Protein AF-A0AB74K142-F1 (afdb_monomer_lite)

Structure (mmCIF, N/CA/C/O backbone):
data_AF-A0AB74K142-F1
#
_entry.id   AF-A0AB74K142-F1
#
loop_
_atom_site.group_PDB
_atom_site.id
_atom_site.type_symbol
_atom_site.label_atom_id
_atom_site.label_alt_id
_atom_site.label_comp_id
_atom_site.label_asym_id
_atom_site.label_entity_id
_atom_site.label_seq_id
_atom_site.pdbx_PDB_ins_code
_atom_site.Cartn_x
_atom_site.Cartn_y
_atom_site.Cartn_z
_atom_site.occupancy
_atom_site.B_iso_or_equiv
_atom_site.auth_seq_id
_atom_site.auth_comp_id
_atom_site.auth_asym_id
_atom_site.auth_atom_id
_atom_site.pdbx_PDB_model_num
ATOM 1 N N . MET A 1 1 ? 6.254 30.567 13.516 1.00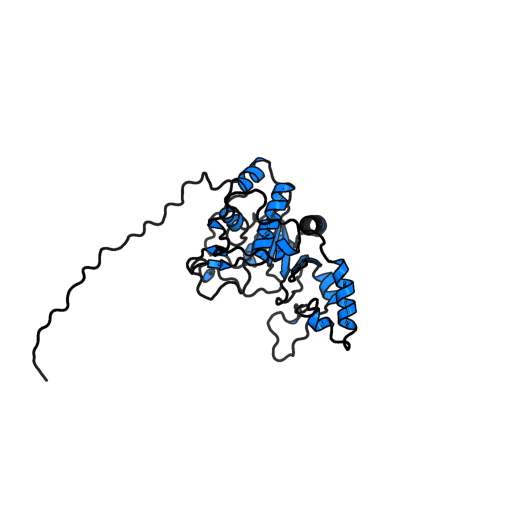 42.41 1 MET A N 1
ATOM 2 C CA . MET A 1 1 ? 5.408 29.530 14.150 1.00 42.41 1 MET A CA 1
ATOM 3 C C . MET A 1 1 ? 6.115 28.190 14.024 1.00 42.41 1 MET A C 1
ATOM 5 O O . MET A 1 1 ? 6.518 27.833 12.927 1.00 42.41 1 MET A O 1
ATOM 9 N N . CYS A 1 2 ? 6.356 27.485 15.128 1.00 41.25 2 CYS A N 1
ATOM 10 C CA . CYS A 1 2 ? 7.027 26.186 15.085 1.00 41.25 2 CYS A CA 1
ATOM 11 C C . CYS A 1 2 ? 6.005 25.142 14.604 1.00 41.25 2 CYS A C 1
ATOM 13 O O . CYS A 1 2 ? 5.143 24.739 15.385 1.00 41.25 2 CYS A O 1
ATOM 15 N N . ASN A 1 3 ? 6.041 24.773 13.317 1.00 52.72 3 ASN A N 1
ATOM 16 C CA . ASN A 1 3 ? 5.146 23.769 12.735 1.00 52.72 3 ASN A CA 1
ATOM 17 C C . ASN A 1 3 ? 5.350 22.433 13.459 1.00 52.72 3 ASN A C 1
ATOM 19 O O . ASN A 1 3 ? 6.282 21.677 13.173 1.00 52.72 3 ASN A O 1
ATOM 23 N N . LYS A 1 4 ? 4.493 22.151 14.445 1.00 74.31 4 LYS A N 1
ATOM 24 C CA . LYS A 1 4 ? 4.492 20.873 15.153 1.00 74.31 4 LYS A CA 1
ATOM 25 C C . LYS A 1 4 ? 4.203 19.783 14.123 1.00 74.31 4 LYS A C 1
ATOM 27 O O . LYS A 1 4 ? 3.126 19.749 13.540 1.00 74.31 4 LYS A O 1
ATOM 32 N N . LYS A 1 5 ? 5.178 18.898 13.900 1.00 84.69 5 LYS A N 1
ATOM 33 C CA . LYS A 1 5 ? 5.009 17.738 13.015 1.00 84.69 5 LYS A CA 1
ATOM 34 C C . LYS A 1 5 ? 3.802 16.911 13.488 1.00 84.69 5 LYS A C 1
ATOM 36 O O . LYS A 1 5 ? 3.746 16.623 14.691 1.00 84.69 5 LYS A O 1
ATOM 41 N N . PRO A 1 6 ? 2.877 16.523 12.591 1.00 89.62 6 PRO A N 1
ATOM 42 C CA . PRO A 1 6 ? 1.660 15.814 12.969 1.00 89.62 6 PRO A CA 1
ATOM 43 C C . PRO A 1 6 ? 2.000 14.450 13.579 1.00 89.62 6 PRO A C 1
ATOM 45 O O . PRO A 1 6 ? 2.841 13.707 13.061 1.00 89.62 6 PRO A O 1
ATOM 48 N N . VAL A 1 7 ? 1.356 14.141 14.706 1.00 90.62 7 VAL A N 1
ATOM 49 C CA . VAL A 1 7 ? 1.523 12.883 15.439 1.00 90.62 7 VAL A CA 1
ATOM 50 C C . VAL A 1 7 ? 0.205 12.125 15.410 1.00 90.62 7 VAL A C 1
ATOM 52 O O . VAL A 1 7 ? -0.811 12.678 15.810 1.00 90.62 7 VAL A O 1
ATOM 55 N N . LEU A 1 8 ? 0.236 10.857 15.005 1.00 90.00 8 LEU A N 1
ATOM 56 C CA . LEU A 1 8 ? -0.919 9.989 14.773 1.00 90.00 8 LEU A CA 1
ATOM 57 C C . LEU A 1 8 ? -1.923 9.975 15.938 1.00 90.00 8 LEU A C 1
ATOM 59 O O . LEU A 1 8 ? -3.126 10.069 15.719 1.00 90.00 8 LEU A O 1
ATOM 63 N N . ARG A 1 9 ? -1.434 9.915 17.184 1.00 87.44 9 ARG A N 1
ATOM 64 C CA . ARG A 1 9 ? -2.276 9.932 18.399 1.00 87.44 9 ARG A CA 1
ATOM 65 C C . ARG A 1 9 ? -2.958 11.271 18.692 1.00 87.44 9 ARG A C 1
ATOM 67 O O . ARG A 1 9 ? -3.817 11.327 19.558 1.00 87.44 9 ARG A O 1
ATOM 74 N N . GLN A 1 10 ? -2.494 12.344 18.061 1.00 90.25 10 GLN A N 1
ATOM 75 C CA . GLN A 1 10 ? -2.945 13.721 18.285 1.00 90.25 10 GLN A CA 1
ATOM 76 C C . GLN A 1 10 ? -3.787 14.239 17.118 1.00 90.25 10 GLN A C 1
ATOM 78 O O . GLN A 1 10 ? -4.162 15.406 17.113 1.00 90.25 10 GLN A O 1
ATOM 83 N N . LEU A 1 11 ? -4.034 13.399 16.112 1.00 91.81 11 LEU A N 1
ATOM 84 C CA . LEU A 1 11 ? -4.878 13.755 14.987 1.00 91.81 11 LEU A CA 1
ATOM 85 C C . LEU A 1 11 ? -6.340 13.741 15.420 1.00 91.81 11 LEU A C 1
ATOM 87 O O . LEU A 1 11 ? -6.794 12.789 16.056 1.00 91.81 11 LEU A O 1
ATOM 91 N N . GLU A 1 12 ? -7.068 14.786 15.043 1.00 90.44 12 GLU A N 1
ATOM 92 C CA . GLU A 1 12 ? -8.516 14.837 15.207 1.00 90.44 12 GLU A CA 1
ATOM 93 C C . GLU A 1 12 ? -9.190 13.755 14.366 1.00 90.44 12 GLU A C 1
ATOM 95 O O . GLU A 1 12 ? -8.692 13.370 13.309 1.00 90.44 12 GLU A O 1
ATOM 100 N N . HIS A 1 13 ? -10.337 13.266 14.834 1.00 90.06 13 HIS A N 1
ATOM 101 C CA . HIS A 1 13 ? -11.099 12.268 14.101 1.00 90.06 13 HIS A CA 1
ATOM 102 C C . HIS A 1 13 ? -11.599 12.861 12.788 1.00 90.06 13 HIS A C 1
ATOM 104 O O . HIS A 1 13 ? -12.251 13.901 12.764 1.00 90.06 13 HIS A O 1
ATOM 110 N N . SER A 1 14 ? -11.341 12.165 11.688 1.00 92.75 14 SER A N 1
ATOM 111 C CA . SER A 1 14 ? -11.870 12.553 10.386 1.00 92.75 14 SER A CA 1
ATOM 112 C C . SER A 1 14 ? -12.114 11.331 9.505 1.00 92.75 14 SER A C 1
ATOM 114 O O . SER A 1 14 ? -11.594 10.239 9.756 1.00 92.75 14 SER A O 1
ATOM 116 N N . ARG A 1 15 ? -12.943 11.496 8.470 1.00 93.31 15 ARG A N 1
ATOM 117 C CA . ARG A 1 15 ? -13.200 10.439 7.474 1.00 93.31 15 ARG A CA 1
ATOM 118 C C . ARG A 1 15 ? -12.111 10.350 6.406 1.00 93.31 15 ARG A C 1
ATOM 120 O O . ARG A 1 15 ? -11.961 9.306 5.785 1.00 93.31 15 ARG A O 1
ATOM 127 N N . ARG A 1 16 ? -11.384 11.448 6.207 1.00 93.81 16 ARG A N 1
ATOM 128 C CA . ARG A 1 16 ? -10.393 11.629 5.151 1.00 93.81 16 ARG A CA 1
ATOM 129 C C . ARG A 1 16 ? -9.236 12.463 5.696 1.00 93.81 16 ARG A C 1
ATOM 131 O O . ARG A 1 16 ? -9.286 13.689 5.653 1.00 93.81 16 ARG A O 1
ATOM 138 N N . TYR A 1 17 ? -8.221 11.794 6.231 1.00 95.44 17 TYR A N 1
ATOM 139 C CA . TYR A 1 17 ? -6.979 12.433 6.670 1.00 95.44 17 TYR A CA 1
ATOM 140 C C . TYR A 1 17 ? -5.783 11.990 5.834 1.00 95.44 17 TYR A C 1
ATOM 142 O O . TYR A 1 17 ? -4.910 12.795 5.502 1.00 95.44 17 TYR A O 1
ATOM 150 N N . PHE A 1 18 ? -5.710 10.696 5.543 1.00 96.12 18 PHE A N 1
ATOM 151 C CA . PHE A 1 18 ? -4.585 10.090 4.850 1.00 96.12 18 PHE A CA 1
ATOM 152 C C . PHE A 1 18 ? -4.775 10.126 3.344 1.00 96.12 18 PHE A C 1
ATOM 154 O O . PHE A 1 18 ? -3.786 10.320 2.649 1.00 96.12 18 PHE A O 1
ATOM 161 N N . TRP A 1 19 ? -6.011 9.995 2.856 1.00 94.19 19 TRP A N 1
ATOM 162 C CA . TRP A 1 19 ? -6.335 10.110 1.434 1.00 94.19 19 TRP A CA 1
ATOM 163 C C . TRP A 1 19 ? -6.354 11.577 0.972 1.00 94.19 19 TRP A C 1
ATOM 165 O O . TRP A 1 19 ? -7.260 12.349 1.308 1.00 94.19 19 TRP A O 1
ATOM 175 N N . ARG A 1 20 ? -5.353 11.955 0.170 1.00 94.44 20 ARG A N 1
ATOM 176 C CA . ARG A 1 20 ? -5.181 13.300 -0.407 1.00 94.44 20 ARG A CA 1
ATOM 177 C C . ARG A 1 20 ? -5.750 13.411 -1.817 1.00 94.44 20 ARG A C 1
ATOM 179 O O . ARG A 1 20 ? -6.094 12.407 -2.430 1.00 94.44 20 ARG A O 1
ATOM 186 N N . GLN A 1 21 ? -5.935 14.643 -2.293 1.00 90.06 21 GLN A N 1
ATOM 187 C CA . GLN A 1 21 ? -6.549 14.886 -3.601 1.00 90.06 21 GLN A CA 1
ATOM 188 C C . GLN A 1 21 ? -5.545 14.698 -4.741 1.00 90.06 21 GLN A C 1
ATOM 190 O O . GLN A 1 21 ? -5.908 14.175 -5.791 1.00 90.06 21 GLN A O 1
ATOM 195 N N . SER A 1 22 ? -4.288 15.094 -4.533 1.00 92.12 22 SER A N 1
ATOM 196 C CA . SER A 1 22 ? -3.213 14.900 -5.507 1.00 92.12 22 SER A CA 1
ATOM 197 C C . SER A 1 22 ? -2.217 13.832 -5.049 1.00 92.12 22 SER A C 1
ATOM 199 O O . SER A 1 22 ? -2.054 13.567 -3.854 1.00 92.12 22 SER A O 1
ATOM 201 N N . ILE A 1 23 ? -1.529 13.215 -6.014 1.00 92.69 23 ILE A N 1
ATOM 202 C CA . ILE A 1 23 ? -0.460 12.247 -5.730 1.00 92.69 23 ILE A CA 1
ATOM 203 C C . ILE A 1 23 ? 0.725 12.914 -5.024 1.00 92.69 23 ILE A C 1
ATOM 205 O O . ILE A 1 23 ? 1.276 12.341 -4.087 1.00 92.69 23 ILE A O 1
ATOM 209 N N . ASP A 1 24 ? 1.064 14.142 -5.411 1.00 91.38 24 ASP A N 1
ATOM 210 C CA . ASP A 1 24 ? 2.133 14.919 -4.780 1.00 91.38 24 ASP A CA 1
ATOM 211 C C . ASP A 1 24 ? 1.851 15.182 -3.290 1.00 91.38 24 ASP A C 1
ATOM 213 O O . ASP A 1 24 ? 2.698 14.922 -2.432 1.00 91.38 24 ASP A O 1
ATOM 217 N N . GLU A 1 25 ? 0.621 15.583 -2.945 1.00 92.81 25 GLU A N 1
ATOM 218 C CA . GLU A 1 25 ? 0.199 15.730 -1.547 1.00 92.81 25 GLU A CA 1
ATOM 219 C C . GLU A 1 25 ? 0.239 14.397 -0.795 1.00 92.81 25 GLU A C 1
ATOM 221 O O . GLU A 1 25 ? 0.627 14.350 0.377 1.00 92.81 25 GLU A O 1
ATOM 226 N N . GLN A 1 26 ? -0.176 13.312 -1.456 1.00 94.44 26 GLN A N 1
ATOM 227 C CA . GLN A 1 26 ? -0.186 11.976 -0.871 1.00 94.44 26 GLN A CA 1
ATOM 228 C C . GLN A 1 26 ? 1.229 11.510 -0.505 1.00 94.44 26 GLN A C 1
ATOM 230 O O . GLN A 1 26 ? 1.438 11.002 0.598 1.00 94.44 26 GLN A O 1
ATOM 235 N N . LEU A 1 27 ? 2.190 11.689 -1.414 1.00 90.75 27 LEU A N 1
ATOM 236 C CA . LEU A 1 27 ? 3.592 11.297 -1.240 1.00 90.75 27 LEU A CA 1
ATOM 237 C C . LEU A 1 27 ? 4.345 12.230 -0.285 1.00 90.75 27 LEU A C 1
ATOM 239 O O . LEU A 1 27 ? 5.234 11.791 0.447 1.00 90.75 27 LEU A O 1
ATOM 243 N N . SER A 1 28 ? 3.945 13.500 -0.225 1.00 91.81 28 SER A N 1
ATOM 244 C CA . SER A 1 28 ? 4.512 14.497 0.687 1.00 91.81 28 SER A CA 1
ATOM 245 C C . SER A 1 28 ? 4.064 14.336 2.144 1.00 91.81 28 SER A C 1
ATOM 247 O O . SER A 1 28 ? 4.619 14.983 3.043 1.00 91.81 28 SER A O 1
ATOM 249 N N . LEU A 1 29 ? 3.071 13.482 2.415 1.00 93.25 29 LEU A N 1
ATOM 250 C CA . LEU A 1 29 ? 2.501 13.315 3.745 1.00 93.25 29 LEU A CA 1
ATOM 251 C C . LEU A 1 29 ? 3.525 12.700 4.718 1.00 93.25 29 LEU A C 1
ATOM 253 O O . LEU A 1 29 ? 4.045 11.607 4.512 1.00 93.25 29 LEU A O 1
ATOM 257 N N . LYS A 1 30 ? 3.801 13.397 5.827 1.00 93.69 30 LYS A N 1
ATOM 258 C CA . LYS A 1 30 ? 4.780 12.974 6.848 1.00 93.69 30 LYS A CA 1
ATOM 259 C C . LYS A 1 30 ? 4.139 12.903 8.228 1.00 93.69 30 LYS A C 1
ATOM 261 O O . LYS A 1 30 ? 4.099 13.900 8.949 1.00 93.69 30 LYS A O 1
ATOM 266 N N . ILE A 1 31 ? 3.680 11.716 8.621 1.00 92.75 31 ILE A N 1
ATOM 267 C CA . ILE A 1 31 ? 3.024 11.473 9.916 1.00 92.75 31 ILE A CA 1
ATOM 268 C C . ILE A 1 31 ? 3.967 10.736 10.857 1.00 92.75 31 ILE A C 1
ATOM 270 O O . ILE A 1 31 ? 4.659 9.810 10.449 1.00 92.75 31 ILE A O 1
ATOM 274 N N . HIS A 1 32 ? 3.999 11.140 12.125 1.00 91.06 32 HIS A N 1
ATOM 275 C CA . HIS A 1 32 ? 4.812 10.476 13.140 1.00 91.06 32 HIS A CA 1
ATOM 276 C C . HIS A 1 32 ? 3.930 9.659 14.084 1.00 91.06 32 HIS A C 1
ATOM 278 O O . HIS A 1 32 ? 2.854 10.110 14.457 1.00 91.06 32 HIS A O 1
ATOM 284 N N . GLU A 1 33 ? 4.400 8.509 14.549 1.00 87.44 33 GLU A N 1
ATOM 285 C CA . GLU A 1 33 ? 3.817 7.803 15.691 1.00 87.44 33 GLU A CA 1
ATOM 286 C C . GLU A 1 33 ? 4.752 7.891 16.897 1.00 87.44 33 GLU A C 1
ATOM 288 O O . GLU A 1 33 ? 5.977 7.936 1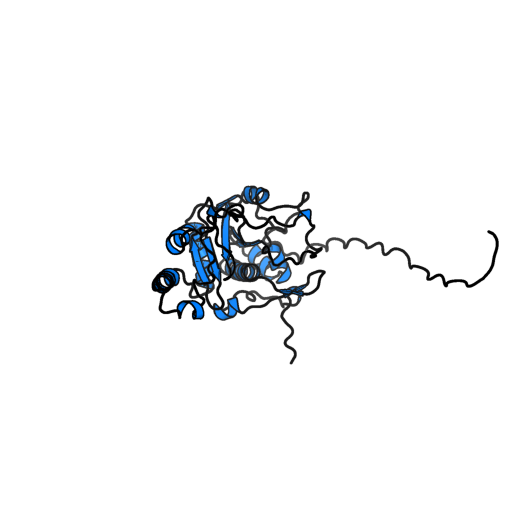6.758 1.00 87.44 33 GLU A O 1
ATOM 293 N N . ARG A 1 34 ? 4.173 7.952 18.099 1.00 80.44 34 ARG A N 1
ATOM 294 C CA . ARG A 1 34 ? 4.951 7.866 19.337 1.00 80.44 34 ARG A CA 1
ATOM 295 C C . ARG A 1 34 ? 5.205 6.396 19.691 1.00 80.44 34 ARG A C 1
ATOM 297 O O . ARG A 1 34 ? 4.265 5.655 19.977 1.00 80.44 34 ARG A O 1
ATOM 304 N N . ASP A 1 35 ? 6.478 6.031 19.708 1.00 69.81 35 ASP A N 1
ATOM 305 C CA . ASP A 1 35 ? 7.051 4.782 20.210 1.00 69.81 35 ASP A CA 1
ATOM 306 C C . ASP A 1 35 ? 7.664 5.031 21.615 1.00 69.81 35 ASP A C 1
ATOM 308 O O . ASP A 1 35 ? 7.852 6.176 22.036 1.00 69.81 35 ASP A O 1
ATOM 312 N N . VAL A 1 36 ? 7.988 3.965 22.345 1.00 59.78 36 VAL A N 1
ATOM 313 C CA . VAL A 1 36 ? 8.759 3.934 23.599 1.00 59.78 36 VAL A CA 1
ATOM 314 C C . VAL A 1 36 ? 10.072 4.713 23.462 1.00 59.78 36 VAL A C 1
ATOM 316 O O . VAL A 1 36 ? 10.486 5.396 24.393 1.00 59.78 36 VAL A O 1
ATOM 319 N N . ASN A 1 37 ? 10.677 4.691 22.271 1.00 63.22 37 ASN A N 1
ATOM 320 C CA . ASN A 1 37 ? 11.926 5.397 21.967 1.00 63.22 37 ASN A CA 1
ATOM 321 C C . ASN A 1 37 ? 11.740 6.843 21.469 1.00 63.22 37 ASN A C 1
ATOM 323 O O . ASN A 1 37 ? 12.713 7.485 21.076 1.00 63.22 37 ASN A O 1
ATOM 327 N N . GLY A 1 38 ? 10.512 7.370 21.440 1.00 75.00 38 GLY A N 1
ATOM 328 C CA . GLY A 1 38 ? 10.229 8.738 20.997 1.00 75.00 38 GLY A CA 1
ATOM 329 C C . GLY A 1 38 ? 9.287 8.804 19.797 1.00 75.00 38 GLY A C 1
ATOM 330 O O . GLY A 1 38 ? 8.250 8.155 19.779 1.00 75.00 38 GLY A O 1
ATOM 331 N N . LYS A 1 39 ? 9.578 9.659 18.810 1.00 83.00 39 LYS A N 1
ATOM 332 C CA . LYS A 1 39 ? 8.732 9.827 17.614 1.00 83.00 39 LYS A CA 1
ATOM 333 C C . LYS A 1 39 ? 9.358 9.100 16.425 1.00 83.00 39 LYS A C 1
ATOM 335 O O . LYS A 1 39 ? 10.471 9.438 16.035 1.00 83.00 39 LYS A O 1
ATOM 340 N N . ARG A 1 40 ? 8.626 8.167 15.818 1.00 85.94 40 ARG A N 1
ATOM 341 C CA . ARG A 1 40 ? 9.000 7.477 14.576 1.00 85.94 40 ARG A CA 1
ATOM 342 C C . ARG A 1 40 ? 8.196 8.047 13.414 1.00 85.94 40 ARG A C 1
ATOM 344 O O . ARG A 1 40 ? 6.992 8.226 13.546 1.00 85.94 40 ARG A O 1
ATOM 351 N N . LEU A 1 41 ? 8.841 8.316 12.283 1.00 88.12 41 LEU A N 1
ATOM 352 C CA . LEU A 1 41 ? 8.142 8.643 11.039 1.00 88.12 41 LEU A CA 1
ATOM 353 C C . LEU A 1 41 ? 7.481 7.371 10.485 1.00 88.12 41 LEU A C 1
ATOM 355 O O . LEU A 1 41 ? 8.152 6.345 10.353 1.00 88.12 41 LEU A O 1
ATOM 359 N N . LEU A 1 42 ? 6.185 7.434 10.180 1.00 88.94 42 LEU A N 1
ATOM 360 C CA . LEU A 1 42 ? 5.507 6.359 9.464 1.00 88.94 42 LEU A CA 1
ATOM 361 C C . LEU A 1 42 ? 6.088 6.242 8.055 1.00 88.94 42 LEU A C 1
ATOM 363 O O . LEU A 1 42 ? 6.390 7.238 7.400 1.00 88.94 42 LEU A O 1
ATOM 367 N N . SER A 1 43 ? 6.261 5.011 7.609 1.00 87.69 43 SER A N 1
ATOM 368 C CA . SER A 1 43 ? 6.763 4.695 6.279 1.00 87.69 43 SER A CA 1
ATOM 369 C C . SER A 1 43 ? 5.703 4.905 5.194 1.00 87.69 43 SER A C 1
ATOM 371 O O . SER A 1 43 ? 4.508 5.016 5.473 1.00 87.69 43 SER A O 1
ATOM 373 N N . GLY A 1 44 ? 6.151 4.949 3.936 1.00 89.88 44 GLY A N 1
ATOM 374 C CA . GLY A 1 44 ? 5.271 5.164 2.787 1.00 89.88 44 GLY A CA 1
ATOM 375 C C . GLY A 1 44 ? 4.169 4.110 2.662 1.00 89.88 44 GLY A C 1
ATOM 376 O O . GLY A 1 44 ? 3.023 4.479 2.427 1.00 89.88 44 GLY A O 1
ATOM 377 N N . ASN A 1 45 ? 4.466 2.825 2.899 1.00 90.81 45 ASN A N 1
ATOM 378 C CA . ASN A 1 45 ? 3.447 1.772 2.842 1.00 90.81 45 ASN A CA 1
ATOM 379 C C . ASN A 1 45 ? 2.436 1.877 3.992 1.00 90.81 45 ASN A C 1
ATOM 381 O O . ASN A 1 45 ? 1.249 1.667 3.768 1.00 90.81 45 ASN A O 1
ATOM 385 N N . GLU A 1 46 ? 2.871 2.253 5.200 1.00 92.75 46 GLU A N 1
ATOM 386 C CA . GLU A 1 46 ? 1.963 2.496 6.332 1.00 92.75 46 GLU A CA 1
ATOM 387 C C . GLU A 1 46 ? 0.978 3.631 6.020 1.00 92.75 46 GLU A C 1
ATOM 389 O O . GLU A 1 46 ? -0.227 3.491 6.230 1.00 92.75 46 GLU A O 1
ATOM 394 N N . ILE A 1 47 ? 1.478 4.745 5.478 1.00 95.00 47 ILE A N 1
ATOM 395 C CA . ILE A 1 47 ? 0.647 5.885 5.072 1.00 95.00 47 ILE A CA 1
ATOM 396 C C . ILE A 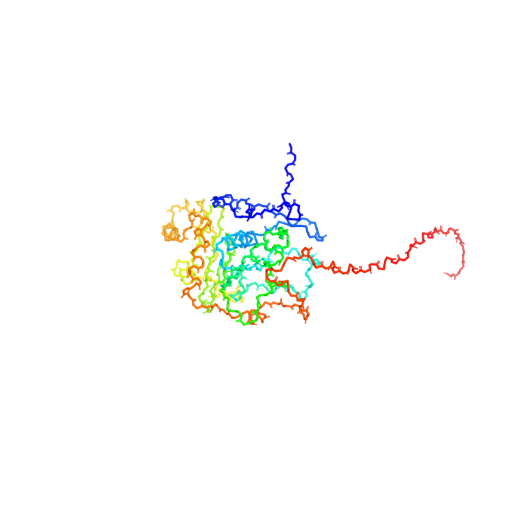1 47 ? -0.283 5.502 3.915 1.00 95.00 47 ILE A C 1
ATOM 398 O O . ILE A 1 47 ? -1.465 5.851 3.944 1.00 95.00 47 ILE A O 1
ATOM 402 N N . LEU A 1 48 ? 0.227 4.759 2.929 1.00 95.88 48 LEU A N 1
ATOM 403 C CA . LEU A 1 48 ? -0.551 4.289 1.788 1.00 95.88 48 LEU A CA 1
ATOM 404 C C . LEU A 1 48 ? -1.721 3.408 2.237 1.00 95.88 48 LEU A C 1
ATOM 406 O O . LEU A 1 48 ? -2.845 3.658 1.819 1.00 95.88 48 LEU A O 1
ATOM 410 N N . VAL A 1 49 ? -1.497 2.426 3.116 1.00 96.94 49 VAL A N 1
ATOM 411 C CA . VAL A 1 49 ? -2.574 1.558 3.628 1.00 96.94 49 VAL A CA 1
ATOM 412 C C . VAL A 1 49 ? -3.644 2.351 4.356 1.00 96.94 49 VAL A C 1
ATOM 414 O O . VAL A 1 49 ? -4.831 2.110 4.155 1.00 96.94 49 VAL A O 1
ATOM 417 N N . MET A 1 50 ? -3.241 3.317 5.180 1.00 97.31 50 MET A N 1
ATOM 418 C CA . MET A 1 50 ? -4.192 4.177 5.879 1.00 97.31 50 MET A CA 1
ATOM 419 C C . MET A 1 50 ? -5.082 4.947 4.900 1.00 97.31 50 MET A C 1
ATOM 421 O O . MET A 1 50 ? -6.298 4.989 5.079 1.00 97.31 50 MET A O 1
ATOM 425 N N . ALA A 1 51 ? -4.491 5.508 3.845 1.00 97.56 51 ALA A N 1
ATOM 426 C CA . ALA A 1 51 ? -5.222 6.213 2.799 1.00 97.56 51 ALA A CA 1
ATOM 427 C C . ALA A 1 51 ? -6.124 5.267 1.982 1.00 97.56 51 ALA A C 1
ATOM 429 O O . ALA A 1 51 ? -7.290 5.580 1.741 1.00 97.56 51 ALA A O 1
ATOM 430 N N . LEU A 1 52 ? -5.621 4.083 1.615 1.00 97.94 52 LEU A N 1
ATOM 431 C CA . LEU A 1 52 ? -6.385 3.065 0.892 1.00 97.94 52 LEU A CA 1
ATOM 432 C C . LEU A 1 52 ? -7.577 2.563 1.708 1.00 97.94 52 LEU A C 1
ATOM 434 O O . LEU A 1 52 ? -8.640 2.365 1.138 1.00 97.94 52 LEU A O 1
ATOM 438 N N . ASN A 1 53 ? -7.451 2.409 3.027 1.00 98.00 53 ASN A N 1
ATOM 439 C CA . ASN A 1 53 ? -8.567 1.987 3.878 1.00 98.00 53 ASN A CA 1
ATOM 440 C C . ASN A 1 53 ? -9.594 3.093 4.135 1.00 98.00 53 ASN A C 1
ATOM 442 O O . ASN A 1 53 ? -10.777 2.790 4.266 1.00 98.00 53 ASN A O 1
ATOM 446 N N . GLU A 1 54 ? -9.192 4.368 4.166 1.00 97.50 54 GLU A N 1
ATOM 447 C CA . GLU A 1 54 ? -10.158 5.477 4.152 1.00 97.50 54 GLU A CA 1
ATOM 448 C C . GLU A 1 54 ? -10.997 5.469 2.868 1.00 97.50 54 GLU A C 1
ATOM 450 O O . GLU A 1 54 ? -12.219 5.625 2.939 1.00 97.50 54 GLU A O 1
ATOM 455 N N . MET A 1 55 ? -10.355 5.216 1.720 1.00 97.12 55 MET A N 1
ATOM 456 C CA . MET A 1 55 ? -11.029 5.030 0.433 1.00 97.12 55 MET A CA 1
ATOM 457 C C . MET A 1 55 ? -11.903 3.772 0.420 1.00 97.12 55 MET A C 1
ATOM 459 O O . MET A 1 55 ? -13.048 3.827 -0.013 1.00 97.12 55 MET A O 1
ATOM 463 N N . ALA A 1 56 ? -11.388 2.648 0.914 1.00 97.50 56 ALA A N 1
ATOM 464 C CA . ALA A 1 56 ? -12.085 1.370 0.931 1.00 97.50 56 ALA A CA 1
ATOM 465 C C . ALA A 1 56 ? -13.373 1.444 1.756 1.00 97.50 56 ALA A C 1
ATOM 467 O O . ALA A 1 56 ? -14.436 1.044 1.285 1.00 97.50 56 ALA A O 1
ATOM 468 N N . ALA A 1 57 ? -13.296 2.050 2.945 1.00 97.00 57 ALA A N 1
ATOM 469 C CA . ALA A 1 57 ? -14.460 2.317 3.780 1.00 97.00 57 ALA A CA 1
ATOM 470 C C . ALA A 1 57 ? -15.453 3.264 3.088 1.00 97.00 57 ALA A C 1
ATOM 472 O O . ALA A 1 57 ? -16.658 3.063 3.204 1.00 97.00 57 ALA A O 1
ATOM 473 N N . HIS A 1 58 ? -14.966 4.256 2.332 1.00 96.50 58 HIS A N 1
ATOM 474 C CA . HIS A 1 58 ? -15.817 5.189 1.591 1.00 96.50 58 HIS A CA 1
ATOM 475 C C . HIS A 1 58 ? -16.527 4.520 0.404 1.00 96.50 58 HIS A C 1
ATOM 477 O O . HIS A 1 58 ? -17.690 4.811 0.138 1.00 96.50 58 HIS A O 1
ATOM 483 N N . ARG A 1 59 ? -15.835 3.616 -0.299 1.00 96.31 59 ARG A N 1
ATOM 484 C CA . ARG A 1 59 ? -16.350 2.856 -1.450 1.00 96.31 59 ARG A CA 1
ATOM 485 C C . ARG A 1 59 ? -17.116 1.595 -1.050 1.00 96.31 59 ARG A C 1
ATOM 487 O O . ARG A 1 59 ? -17.744 0.975 -1.899 1.00 96.31 59 ARG A O 1
ATOM 494 N N . GLY A 1 60 ? -17.052 1.207 0.220 1.00 96.12 60 GLY A N 1
ATOM 495 C CA . GLY A 1 60 ? -17.725 0.033 0.758 1.00 96.12 60 GLY A CA 1
ATOM 496 C C . GLY A 1 60 ? -17.073 -1.308 0.408 1.00 96.12 60 GLY A C 1
ATOM 497 O O . GLY A 1 60 ? -17.667 -2.349 0.687 1.00 96.12 60 GLY A O 1
ATOM 498 N N . ARG A 1 61 ? -15.856 -1.322 -0.158 1.00 96.19 61 ARG A N 1
ATOM 499 C CA . ARG A 1 61 ? -15.168 -2.557 -0.574 1.00 96.19 61 ARG A CA 1
ATOM 500 C C . ARG A 1 61 ? -13.655 -2.509 -0.370 1.00 96.19 61 ARG A C 1
ATOM 502 O O . ARG A 1 61 ? -13.031 -1.472 -0.570 1.00 96.19 61 ARG A O 1
ATOM 509 N N . GLY A 1 62 ? -13.075 -3.664 -0.058 1.00 96.06 62 GLY A N 1
ATOM 510 C CA . GLY A 1 62 ? -11.648 -3.883 0.128 1.00 96.06 62 GLY A CA 1
ATOM 511 C C . GLY A 1 62 ? -11.183 -3.625 1.556 1.00 96.06 62 GLY A C 1
ATOM 512 O O . GLY A 1 62 ? -11.758 -2.817 2.279 1.00 96.06 62 GLY A O 1
ATOM 513 N N . PHE A 1 63 ? -10.118 -4.293 1.974 1.00 97.00 63 PHE A N 1
ATOM 514 C CA . PHE A 1 63 ? -9.381 -3.930 3.178 1.00 97.00 63 PHE A CA 1
ATOM 515 C C . PHE A 1 63 ? -7.900 -4.201 2.958 1.00 97.00 63 PHE A C 1
ATOM 517 O O . PHE A 1 63 ? -7.518 -5.240 2.418 1.00 97.00 63 PHE A O 1
ATOM 524 N N . PHE A 1 64 ? -7.073 -3.256 3.380 1.00 96.94 64 PHE A N 1
ATOM 525 C CA . PHE A 1 64 ? -5.636 -3.297 3.196 1.00 96.94 64 PHE A CA 1
ATOM 526 C C . PHE A 1 64 ? -4.925 -3.476 4.528 1.00 96.94 64 PHE A C 1
ATOM 528 O O . PHE A 1 64 ? -5.248 -2.819 5.518 1.00 96.94 64 PHE A O 1
ATOM 535 N N . PHE A 1 65 ? -3.908 -4.320 4.542 1.00 94.31 65 PHE A N 1
ATOM 536 C CA . PHE A 1 65 ? -3.023 -4.465 5.688 1.00 94.31 65 PHE A CA 1
ATOM 537 C C . PHE A 1 65 ? -1.608 -4.085 5.283 1.00 94.31 65 PHE A C 1
ATOM 539 O O . PHE A 1 65 ? -1.202 -4.352 4.155 1.00 94.31 65 PHE A O 1
ATOM 546 N N . TYR A 1 66 ? -0.844 -3.479 6.186 1.00 91.88 66 TYR A N 1
ATOM 547 C CA . TYR A 1 66 ? 0.583 -3.256 5.981 1.00 91.88 66 TYR A CA 1
ATOM 548 C C . TYR A 1 66 ? 1.402 -4.249 6.801 1.00 91.88 66 TYR A C 1
ATOM 550 O O . TYR A 1 66 ? 0.990 -4.690 7.880 1.00 91.88 66 TYR A O 1
ATOM 558 N N . LEU A 1 67 ? 2.613 -4.509 6.314 1.00 84.81 67 LEU A N 1
ATOM 559 C CA . LEU A 1 67 ? 3.702 -5.041 7.119 1.00 84.81 67 LEU A CA 1
ATOM 560 C C . LEU A 1 67 ? 4.755 -3.964 7.369 1.00 84.81 67 LEU A C 1
ATOM 562 O O . LEU A 1 67 ? 5.095 -3.215 6.449 1.00 84.81 67 LEU A O 1
ATOM 566 N N . PRO A 1 68 ? 5.287 -3.848 8.597 1.00 71.31 68 PRO A N 1
ATOM 567 C CA . PRO A 1 68 ? 6.352 -2.896 8.883 1.00 71.31 68 PRO A CA 1
ATOM 568 C C . PRO A 1 68 ? 7.570 -3.128 7.967 1.00 71.31 68 PRO A C 1
ATOM 570 O O . PRO A 1 68 ? 7.999 -4.273 7.806 1.00 71.31 68 PRO A O 1
ATOM 573 N N . PRO A 1 69 ? 8.158 -2.075 7.368 1.00 61.34 69 PRO A N 1
ATOM 574 C CA . PRO A 1 69 ? 9.329 -2.235 6.512 1.00 61.34 69 PRO A CA 1
ATOM 575 C C . PRO A 1 69 ? 10.598 -2.567 7.314 1.00 61.34 69 PRO A C 1
ATOM 577 O O . PRO A 1 69 ? 10.882 -1.944 8.339 1.00 61.34 69 PRO A O 1
ATOM 580 N N . MET A 1 70 ? 11.427 -3.469 6.766 1.00 56.69 70 MET A N 1
ATOM 581 C CA . MET A 1 70 ? 12.651 -4.045 7.364 1.00 56.69 70 MET A CA 1
ATOM 582 C C . MET A 1 70 ? 13.631 -3.033 7.999 1.00 56.69 70 MET A C 1
ATOM 584 O O . MET A 1 70 ? 14.356 -3.372 8.927 1.00 56.69 70 MET A O 1
ATOM 588 N N . ARG A 1 71 ? 13.698 -1.788 7.502 1.00 43.84 71 ARG A N 1
ATOM 589 C CA . ARG A 1 71 ? 14.677 -0.769 7.948 1.00 43.84 71 ARG A CA 1
ATOM 590 C C . ARG A 1 71 ? 14.117 0.294 8.897 1.00 43.84 71 ARG A C 1
ATOM 592 O O . ARG A 1 71 ? 14.873 1.147 9.350 1.00 43.84 71 ARG A O 1
ATOM 599 N N . ALA A 1 72 ? 12.819 0.268 9.208 1.00 38.88 72 ALA A N 1
ATOM 600 C CA . ALA A 1 72 ? 12.211 1.226 10.139 1.00 38.88 72 ALA A CA 1
ATOM 601 C C . ALA A 1 72 ? 12.367 0.825 11.618 1.00 38.88 72 ALA A C 1
ATOM 603 O O . ALA A 1 72 ? 11.855 1.513 12.506 1.00 38.88 72 ALA A O 1
ATOM 604 N N . HIS A 1 73 ? 13.093 -0.256 11.898 1.00 35.66 73 HIS A N 1
ATOM 605 C CA . HIS A 1 73 ? 13.500 -0.614 13.245 1.00 35.66 73 HIS A CA 1
ATOM 606 C C . HIS A 1 73 ? 14.985 -0.315 13.424 1.00 35.66 73 HIS A C 1
ATOM 608 O O . HIS A 1 73 ? 15.826 -1.112 13.011 1.00 35.66 73 HIS A O 1
ATOM 614 N N . PRO A 1 74 ? 15.354 0.807 14.074 1.00 35.66 74 PRO A N 1
ATOM 615 C CA . PRO A 1 74 ? 16.566 0.758 14.866 1.00 35.66 74 PRO A CA 1
ATOM 616 C C . PRO A 1 74 ? 16.400 -0.416 15.835 1.00 35.66 74 PRO A C 1
ATOM 618 O O . PRO A 1 74 ? 15.321 -0.614 16.395 1.00 35.66 74 PRO A O 1
ATOM 621 N N . THR A 1 75 ? 17.471 -1.179 15.987 1.00 40.06 75 THR A N 1
ATOM 622 C CA . THR A 1 75 ? 17.732 -2.381 16.796 1.00 40.06 75 THR A CA 1
ATOM 623 C C . THR A 1 75 ? 17.360 -2.290 18.294 1.00 40.06 75 THR A C 1
ATOM 625 O O . THR A 1 75 ? 17.989 -2.927 19.129 1.00 40.06 75 THR A O 1
ATOM 628 N N . LYS A 1 76 ? 16.371 -1.473 18.684 1.00 42.47 76 LYS A N 1
ATOM 629 C CA . LYS A 1 76 ? 15.989 -1.158 20.069 1.00 42.47 76 LYS A CA 1
ATOM 630 C C . LYS A 1 76 ? 14.498 -0.832 20.281 1.00 42.47 76 LYS A C 1
ATOM 632 O O . LYS A 1 76 ? 14.166 -0.313 21.345 1.00 42.47 76 LYS A O 1
ATOM 637 N N . SER A 1 77 ? 13.583 -1.031 19.323 1.00 43.59 77 SER A N 1
ATOM 638 C CA . SER A 1 77 ? 12.145 -0.811 19.605 1.00 43.59 77 SER A CA 1
ATOM 639 C C . SER A 1 77 ? 11.605 -1.938 20.493 1.00 43.59 77 SER A C 1
ATOM 641 O O . SER A 1 77 ? 11.243 -3.001 20.008 1.00 43.59 77 SER A O 1
ATOM 643 N N . LEU A 1 78 ? 11.554 -1.692 21.808 1.00 46.88 78 LEU A N 1
ATOM 644 C CA . LEU A 1 78 ? 11.002 -2.595 22.832 1.00 46.88 78 LEU A CA 1
ATOM 645 C C . LEU A 1 78 ? 9.502 -2.910 22.647 1.00 46.88 78 LEU A C 1
ATOM 647 O O . LEU A 1 78 ? 8.945 -3.677 23.427 1.00 46.88 78 LEU A O 1
ATOM 651 N N . LEU A 1 79 ? 8.822 -2.306 21.662 1.00 45.53 79 LEU A N 1
ATOM 652 C CA . LEU A 1 79 ? 7.401 -2.557 21.396 1.00 45.53 79 LEU A CA 1
ATOM 653 C C . LEU A 1 79 ? 7.131 -3.916 20.757 1.00 45.53 79 LEU A C 1
ATOM 655 O O . LEU A 1 79 ? 6.023 -4.434 20.877 1.00 45.53 79 LEU A O 1
ATOM 659 N N . ILE A 1 80 ? 8.113 -4.469 20.052 1.00 46.19 80 ILE A N 1
ATOM 660 C CA . ILE A 1 80 ? 7.992 -5.754 19.379 1.00 46.19 80 ILE A CA 1
ATOM 661 C C . ILE A 1 80 ? 9.067 -6.649 20.002 1.00 46.19 80 ILE A C 1
ATOM 663 O O . ILE A 1 80 ? 10.249 -6.340 19.854 1.00 46.19 80 ILE A O 1
ATOM 667 N N . PRO A 1 81 ? 8.689 -7.705 20.753 1.00 48.41 81 PRO A N 1
ATOM 668 C CA . PRO A 1 81 ? 9.644 -8.668 21.290 1.00 48.41 81 PRO A CA 1
ATOM 669 C C . PRO A 1 81 ? 10.615 -9.133 20.205 1.00 48.41 81 PRO A C 1
ATOM 671 O O . PRO A 1 81 ? 10.214 -9.275 19.054 1.00 48.41 81 PRO A O 1
ATOM 674 N N . GLU A 1 82 ? 11.865 -9.418 20.567 1.00 51.16 82 GLU A N 1
ATOM 675 C CA . GLU A 1 82 ? 12.889 -9.864 19.610 1.00 51.16 82 GLU A CA 1
ATOM 676 C C . GLU A 1 82 ? 12.449 -11.119 18.828 1.00 51.16 82 GLU A C 1
ATOM 678 O O . GLU A 1 82 ? 12.717 -11.244 17.639 1.00 51.16 82 GLU A O 1
ATOM 683 N N . SER A 1 83 ? 11.638 -11.981 19.452 1.00 49.94 83 SER A N 1
ATOM 684 C CA . SER A 1 83 ? 10.987 -13.139 18.819 1.00 49.94 83 SER A CA 1
ATOM 685 C C . SER A 1 83 ? 9.949 -12.803 17.738 1.00 49.94 83 SER A C 1
ATOM 687 O O . SER A 1 83 ? 9.574 -13.675 16.963 1.00 49.94 83 SER A O 1
ATOM 689 N N . ARG A 1 84 ? 9.461 -11.560 17.689 1.00 48.94 84 ARG A N 1
ATOM 690 C CA . ARG A 1 84 ? 8.526 -11.041 16.679 1.00 48.94 84 ARG A CA 1
ATOM 691 C C . ARG A 1 84 ? 9.239 -10.186 15.619 1.00 48.94 84 ARG A C 1
ATOM 693 O O . ARG A 1 84 ? 8.565 -9.548 14.812 1.00 48.94 84 ARG A O 1
ATOM 700 N N . VAL A 1 85 ? 10.576 -10.116 15.632 1.00 50.28 85 VAL A N 1
ATOM 701 C CA . VAL A 1 85 ? 11.350 -9.380 14.621 1.00 50.28 85 VAL A CA 1
ATOM 702 C C . VAL A 1 85 ? 11.370 -10.190 13.324 1.00 50.28 85 VAL A C 1
ATOM 704 O O . VAL A 1 85 ? 11.844 -11.327 13.330 1.00 50.28 85 VAL A O 1
ATOM 707 N N . PRO A 1 86 ? 10.873 -9.637 12.203 1.00 50.81 86 PRO A N 1
ATOM 708 C CA . PRO A 1 86 ? 10.840 -10.370 10.957 1.00 50.81 86 PRO A CA 1
ATOM 709 C C . PRO A 1 86 ? 12.205 -10.639 10.346 1.00 50.81 86 PRO A C 1
ATOM 711 O O . PRO A 1 86 ? 13.083 -9.775 10.350 1.00 50.81 86 PRO A O 1
ATOM 714 N N . SER A 1 87 ? 12.363 -11.846 9.789 1.00 51.16 87 SER A N 1
ATOM 715 C CA . SER A 1 87 ? 13.463 -12.162 8.882 1.00 51.16 87 SER A CA 1
ATOM 716 C C . SER A 1 87 ? 13.491 -11.145 7.731 1.00 51.16 87 SER A C 1
ATOM 718 O O . SER A 1 87 ? 12.445 -10.599 7.365 1.00 51.16 87 SER A O 1
ATOM 720 N N . PRO A 1 88 ? 14.674 -10.849 7.160 1.00 50.41 88 PRO A N 1
ATOM 721 C CA . PRO A 1 88 ? 14.776 -9.941 6.022 1.00 50.41 88 PRO A CA 1
ATOM 722 C C . PRO A 1 88 ? 13.830 -10.379 4.891 1.00 50.41 88 PRO A C 1
ATOM 724 O O . PRO A 1 88 ? 13.647 -11.582 4.699 1.00 50.41 88 PRO A O 1
ATOM 727 N N . PRO A 1 89 ? 13.227 -9.432 4.146 1.00 55.38 89 PRO A N 1
ATOM 728 C CA . PRO A 1 89 ? 12.262 -9.757 3.125 1.00 55.38 89 PRO A CA 1
ATOM 729 C C . PRO A 1 89 ? 12.962 -10.564 2.039 1.00 55.38 89 PRO A C 1
ATOM 731 O O . PRO A 1 89 ? 13.903 -10.090 1.394 1.00 55.38 89 PRO A O 1
ATOM 734 N N . GLY A 1 90 ? 12.503 -11.800 1.898 1.00 58.19 90 GLY A N 1
ATOM 735 C CA . GLY A 1 90 ? 12.731 -12.635 0.736 1.00 58.19 90 GLY A CA 1
ATOM 736 C C . GLY A 1 90 ? 11.624 -12.426 -0.303 1.00 58.19 90 GLY A C 1
ATOM 737 O O . GLY A 1 90 ? 10.766 -11.557 -0.123 1.00 58.19 90 GLY A O 1
ATOM 738 N N . PRO A 1 91 ? 11.608 -13.241 -1.368 1.00 58.94 91 PRO A N 1
ATOM 739 C CA . PRO A 1 91 ? 10.540 -13.226 -2.372 1.00 58.94 91 PRO A CA 1
ATOM 740 C C . PRO A 1 91 ? 9.137 -13.362 -1.758 1.0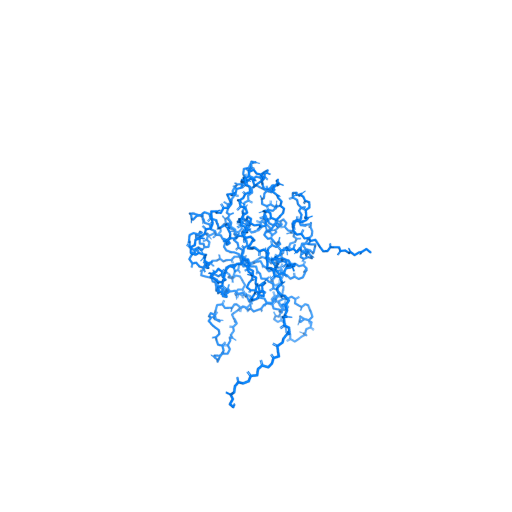0 58.94 91 PRO A C 1
ATOM 742 O O . PRO A 1 91 ? 8.184 -12.798 -2.277 1.00 58.94 91 PRO A O 1
ATOM 745 N N . ASP A 1 92 ? 9.013 -14.034 -0.614 1.00 63.59 92 ASP A N 1
ATOM 746 C CA . ASP A 1 92 ? 7.717 -14.351 -0.010 1.00 63.59 92 ASP A CA 1
ATOM 747 C C . ASP A 1 92 ? 7.226 -13.306 1.007 1.00 63.59 92 ASP A C 1
ATOM 749 O O . ASP A 1 92 ? 6.172 -13.491 1.610 1.00 63.59 92 ASP A O 1
ATOM 753 N N . TYR A 1 93 ? 7.966 -12.210 1.228 1.00 69.94 93 TYR A N 1
ATOM 754 C CA . TYR A 1 93 ? 7.602 -11.188 2.217 1.00 69.94 93 TYR A CA 1
ATOM 755 C C . TYR A 1 93 ? 6.989 -9.946 1.548 1.00 69.94 93 TYR A C 1
ATOM 757 O O . TYR A 1 93 ? 7.716 -9.046 1.108 1.00 69.94 93 TYR A O 1
ATOM 765 N N . PRO A 1 94 ? 5.655 -9.836 1.470 1.00 77.44 94 PRO A N 1
ATOM 766 C CA . PRO A 1 94 ? 5.014 -8.653 0.916 1.00 77.44 94 PRO A CA 1
ATOM 767 C C . PRO A 1 94 ? 5.077 -7.468 1.878 1.00 77.44 94 PRO A C 1
ATOM 769 O O . PRO A 1 94 ? 5.285 -7.602 3.079 1.00 77.44 94 PRO A O 1
ATOM 772 N N . SER A 1 95 ? 4.884 -6.264 1.345 1.00 85.25 95 SER A N 1
ATOM 773 C CA . SER A 1 95 ? 4.822 -5.047 2.173 1.00 85.25 95 SER A CA 1
ATOM 774 C C . SER A 1 95 ? 3.393 -4.693 2.579 1.00 85.25 95 SER A C 1
ATOM 776 O O . SER A 1 95 ? 3.184 -3.874 3.482 1.00 85.25 95 SER A O 1
ATOM 778 N N . LEU A 1 96 ? 2.419 -5.251 1.859 1.00 91.25 96 LEU A N 1
ATOM 779 C CA . LEU A 1 96 ? 1.023 -4.866 1.905 1.00 91.25 96 LEU A CA 1
ATOM 780 C C . LEU A 1 96 ? 0.152 -6.047 1.438 1.00 91.25 96 LEU A C 1
ATOM 782 O O . LEU A 1 96 ? 0.564 -6.826 0.579 1.00 91.25 96 LEU A O 1
ATOM 786 N N . PHE A 1 97 ? -1.046 -6.176 1.998 1.00 91.19 97 PHE A N 1
ATOM 787 C CA . PHE A 1 97 ? -2.039 -7.178 1.609 1.00 91.19 97 PHE A CA 1
ATOM 788 C C . PHE A 1 97 ? -3.343 -6.512 1.241 1.00 91.19 97 PHE A C 1
ATOM 790 O O . PHE A 1 97 ? -3.751 -5.560 1.904 1.00 91.19 97 PHE A O 1
ATOM 797 N N . TYR A 1 98 ? -4.021 -7.069 0.251 1.00 95.38 98 TYR A N 1
ATOM 798 C CA . TYR A 1 98 ? -5.405 -6.766 -0.048 1.00 95.38 98 TYR A CA 1
ATOM 799 C C . TYR A 1 98 ? -6.279 -7.984 0.249 1.00 95.38 98 TYR A C 1
ATOM 801 O O . TYR A 1 98 ? -5.961 -9.105 -0.148 1.00 95.38 98 TYR A O 1
ATOM 809 N N . MET A 1 99 ? -7.384 -7.733 0.937 1.00 95.25 99 MET A N 1
ATOM 810 C CA . MET A 1 99 ? -8.470 -8.672 1.176 1.00 95.25 99 MET A CA 1
ATOM 811 C C . MET A 1 99 ? -9.740 -8.090 0.560 1.00 95.25 99 MET A C 1
ATOM 813 O O . MET A 1 99 ? -10.056 -6.916 0.787 1.00 95.25 99 MET A O 1
ATOM 817 N N . ASP A 1 100 ? -10.493 -8.905 -0.176 1.00 94.81 100 ASP A N 1
ATOM 818 C CA . ASP A 1 100 ? -11.799 -8.492 -0.685 1.00 94.81 100 ASP A CA 1
ATOM 819 C C . ASP A 1 100 ? -12.833 -8.485 0.450 1.00 94.81 100 ASP A C 1
ATOM 821 O O . ASP A 1 100 ? -13.495 -9.475 0.754 1.00 94.81 100 ASP A O 1
ATOM 825 N N . TYR A 1 101 ? -12.907 -7.355 1.148 1.00 94.81 101 TYR A N 1
ATOM 826 C CA . TYR A 1 101 ? -13.792 -7.149 2.287 1.00 94.81 101 TYR A CA 1
ATOM 827 C C . TYR A 1 101 ? -14.994 -6.295 1.894 1.00 94.81 101 TYR A C 1
ATOM 829 O O . TYR A 1 101 ? -14.826 -5.194 1.374 1.00 94.81 101 TYR A O 1
ATOM 837 N N . SER A 1 102 ? -16.207 -6.751 2.197 1.00 95.00 102 SER A N 1
ATOM 838 C CA . SER A 1 102 ? -17.417 -5.945 2.017 1.00 95.00 102 SER A CA 1
ATOM 839 C C . SER A 1 102 ? -17.751 -5.206 3.309 1.00 95.00 102 SER A C 1
ATOM 841 O O . SER A 1 102 ? -17.990 -5.824 4.348 1.00 95.00 102 SER A O 1
ATOM 843 N N . TRP A 1 103 ? -17.800 -3.878 3.254 1.00 94.31 103 TRP A N 1
ATOM 844 C CA . TRP A 1 103 ? -18.079 -3.066 4.433 1.00 94.31 103 TRP A CA 1
ATOM 845 C C . TRP A 1 103 ? -19.582 -2.941 4.679 1.00 94.31 103 TRP A C 1
ATOM 847 O O . TRP A 1 103 ? -20.316 -2.454 3.824 1.00 94.31 103 TRP A O 1
ATOM 857 N N . THR A 1 104 ? -20.035 -3.285 5.883 1.00 95.06 104 THR A N 1
ATOM 858 C CA . THR A 1 104 ? -21.394 -2.959 6.343 1.00 95.06 104 THR A CA 1
ATOM 859 C C . THR A 1 104 ? -21.469 -1.518 6.854 1.00 95.06 104 THR A C 1
ATOM 861 O O . THR A 1 104 ? -20.466 -0.967 7.311 1.00 95.06 104 THR A O 1
ATOM 864 N N . ASP A 1 105 ? -22.661 -0.917 6.890 1.00 93.88 105 ASP A N 1
ATOM 865 C CA . ASP A 1 105 ? -22.863 0.430 7.458 1.00 93.88 105 ASP A CA 1
ATOM 866 C C . ASP A 1 105 ? -22.382 0.544 8.911 1.00 93.88 105 ASP A C 1
ATOM 868 O O . ASP A 1 105 ? -21.926 1.597 9.367 1.00 93.88 105 ASP A O 1
ATOM 872 N N . GLN A 1 106 ? -22.499 -0.543 9.678 1.00 93.56 106 GLN A N 1
ATOM 873 C CA . GLN A 1 106 ? -21.975 -0.610 11.038 1.00 93.56 106 GLN A CA 1
ATOM 874 C C . GLN A 1 106 ? -20.444 -0.602 11.037 1.00 93.56 106 GLN A C 1
ATOM 876 O O . GLN A 1 106 ? -19.849 0.175 11.784 1.00 93.56 106 GLN A O 1
ATOM 881 N N . ALA A 1 107 ? -19.808 -1.406 10.180 1.00 91.12 107 ALA A N 1
ATOM 882 C CA . ALA A 1 107 ? -18.354 -1.468 10.083 1.00 91.12 107 ALA A CA 1
ATOM 883 C C . ALA A 1 107 ? -17.751 -0.142 9.600 1.00 91.12 107 ALA A C 1
ATOM 885 O O . ALA A 1 107 ? -16.760 0.317 10.169 1.00 91.12 107 ALA A O 1
ATOM 886 N N . GLN A 1 108 ? -18.375 0.517 8.616 1.00 93.69 108 GLN A N 1
ATOM 887 C CA . GLN A 1 108 ? -17.950 1.839 8.144 1.00 93.69 108 GLN A CA 1
ATOM 888 C C . GLN A 1 108 ? -18.042 2.885 9.260 1.00 93.69 108 GLN A C 1
ATOM 890 O O . GLN A 1 108 ? -17.077 3.603 9.527 1.00 93.69 108 GLN A O 1
ATOM 895 N N . ARG A 1 109 ? -19.181 2.954 9.968 1.00 92.75 109 ARG A N 1
ATOM 896 C CA . ARG A 1 109 ? -19.348 3.870 11.109 1.00 92.75 109 ARG A CA 1
ATOM 897 C C . ARG A 1 109 ? -18.339 3.585 12.218 1.00 92.75 109 ARG A C 1
ATOM 899 O O . ARG A 1 109 ? -17.739 4.526 12.730 1.00 92.75 109 ARG A O 1
ATOM 906 N N . GLY A 1 110 ? -18.119 2.312 12.546 1.00 91.00 110 GLY A N 1
ATOM 907 C CA . GLY A 1 110 ? -17.138 1.881 13.542 1.00 91.00 110 GLY A CA 1
ATOM 908 C C . GLY A 1 110 ? -15.695 2.204 13.148 1.00 91.00 110 GLY A C 1
ATOM 909 O O . GLY A 1 110 ? -14.886 2.553 14.003 1.00 91.00 110 GLY A O 1
ATOM 910 N N . PHE A 1 111 ? -15.363 2.143 11.858 1.00 93.19 111 PHE A N 1
ATOM 911 C CA . PHE A 1 111 ? -14.064 2.577 11.350 1.00 93.19 111 PHE A CA 1
ATOM 912 C C . PHE A 1 111 ? -13.895 4.091 11.465 1.00 93.19 111 PHE A C 1
ATOM 914 O O . PHE A 1 111 ? -12.871 4.557 11.961 1.00 93.19 111 PHE A O 1
ATOM 921 N N . TYR A 1 112 ? -14.904 4.873 11.075 1.00 93.00 112 TYR A N 1
ATOM 922 C CA . TYR A 1 112 ? -14.820 6.331 11.133 1.00 93.00 112 TYR A CA 1
ATOM 923 C C . TYR A 1 112 ? -14.905 6.914 12.550 1.00 93.00 112 TYR A C 1
ATOM 925 O O . TYR A 1 112 ? -14.356 7.991 12.780 1.00 93.00 112 TYR A O 1
ATOM 933 N N . SER A 1 113 ? -15.531 6.221 13.504 1.00 92.25 113 SER A N 1
ATOM 934 C CA . SER A 1 113 ? -15.523 6.622 14.918 1.00 92.25 113 SER A CA 1
ATOM 935 C C . SER A 1 113 ? -14.203 6.309 15.630 1.00 92.25 113 SER A C 1
ATOM 937 O O . SER A 1 113 ? -13.929 6.864 16.691 1.00 92.25 113 SER A O 1
ATOM 939 N N . GLU A 1 114 ? -13.383 5.429 15.056 1.00 90.69 114 GLU A N 1
ATOM 940 C CA . GLU A 1 114 ? -12.076 5.065 15.590 1.00 90.69 114 GLU A CA 1
ATOM 941 C C . GLU A 1 114 ? -11.060 6.195 15.381 1.00 90.69 114 GLU A C 1
ATOM 943 O O . GLU A 1 114 ? -11.029 6.845 14.326 1.00 90.69 114 GLU A O 1
ATOM 948 N N . SER A 1 115 ? -10.173 6.373 16.361 1.00 92.88 115 SER A N 1
ATOM 949 C CA . SER A 1 115 ? -9.028 7.275 16.228 1.00 92.88 115 SER A CA 1
ATOM 950 C C . SER A 1 115 ? -8.119 6.847 15.073 1.00 92.88 115 SER A C 1
ATOM 952 O O . SER A 1 115 ? -7.991 5.659 14.762 1.00 92.88 115 SER A O 1
ATOM 954 N N . HIS A 1 116 ? -7.396 7.791 14.465 1.00 93.50 116 HIS A N 1
ATOM 955 C CA . HIS A 1 116 ? -6.435 7.459 13.406 1.00 93.50 116 HIS A CA 1
ATOM 956 C C . HIS A 1 116 ? -5.377 6.447 13.871 1.00 93.50 116 HIS A C 1
ATOM 958 O O . HIS A 1 116 ? -4.961 5.584 13.099 1.00 93.50 116 HIS A O 1
ATOM 964 N N . ARG A 1 117 ? -4.995 6.483 15.154 1.00 90.56 117 ARG A N 1
ATOM 965 C CA . ARG A 1 117 ? -4.114 5.474 15.749 1.00 90.56 117 ARG A CA 1
ATOM 966 C C . ARG A 1 117 ? -4.774 4.095 15.841 1.00 90.56 117 ARG A C 1
ATOM 968 O O . ARG A 1 117 ? -4.125 3.101 15.532 1.00 90.56 117 ARG A O 1
ATOM 975 N N . GLY A 1 118 ? -6.035 4.023 16.263 1.00 89.50 118 GLY A N 1
ATOM 976 C CA . GLY A 1 118 ? -6.780 2.764 16.323 1.00 89.50 118 GLY A CA 1
ATOM 977 C C . GLY A 1 118 ? -6.929 2.131 14.938 1.00 89.50 118 GLY A C 1
ATOM 978 O O . GLY A 1 118 ? -6.660 0.942 14.774 1.00 89.50 118 GLY A O 1
ATOM 979 N N . ARG A 1 119 ? -7.231 2.941 13.914 1.00 93.31 119 ARG A N 1
ATOM 980 C CA . ARG A 1 119 ? -7.241 2.502 12.508 1.00 93.31 119 ARG A CA 1
ATOM 981 C C . ARG A 1 119 ? -5.873 1.980 12.069 1.00 93.31 119 ARG A C 1
ATOM 983 O O . ARG A 1 119 ? -5.798 0.883 11.532 1.00 93.31 119 ARG A O 1
ATOM 990 N N . TYR A 1 120 ? -4.798 2.707 12.367 1.00 92.06 120 TYR A N 1
ATOM 991 C CA . TYR A 1 120 ? -3.427 2.274 12.076 1.00 92.06 120 TYR A CA 1
ATOM 992 C C . TYR A 1 120 ? -3.098 0.916 12.696 1.00 92.06 120 TYR A C 1
ATOM 994 O O . TYR A 1 120 ? -2.594 0.043 12.000 1.00 92.06 120 TYR A O 1
ATOM 1002 N N . LEU A 1 121 ? -3.453 0.682 13.961 1.00 87.62 121 LEU A N 1
ATOM 1003 C CA . LEU A 1 121 ? -3.237 -0.628 14.576 1.00 87.62 121 LEU A CA 1
ATOM 1004 C C . LEU A 1 121 ? -4.055 -1.729 13.894 1.00 87.62 121 LEU A C 1
ATOM 1006 O O . LEU A 1 121 ? -3.495 -2.784 13.607 1.00 87.62 121 LEU A O 1
ATOM 1010 N N . LYS A 1 122 ? -5.332 -1.477 13.572 1.00 89.62 122 LYS A N 1
ATOM 1011 C CA . LYS A 1 122 ? -6.201 -2.417 12.833 1.00 89.62 122 LYS A CA 1
ATOM 1012 C C . LYS A 1 122 ? -5.634 -2.811 11.466 1.00 89.62 122 LYS A C 1
ATOM 1014 O O . LYS A 1 122 ? -5.857 -3.925 11.017 1.00 89.62 122 LYS A O 1
ATOM 1019 N N . CYS A 1 123 ? -4.882 -1.918 10.828 1.00 92.25 123 CYS A N 1
ATOM 1020 C CA . CYS A 1 123 ? -4.256 -2.171 9.531 1.00 92.25 123 CYS A CA 1
ATOM 1021 C C . CYS A 1 123 ? -2.931 -2.952 9.624 1.00 92.25 123 CYS A C 1
ATOM 1023 O O . CYS A 1 123 ? -2.361 -3.298 8.594 1.00 92.25 123 CYS A O 1
ATOM 1025 N N . ASN A 1 124 ? -2.395 -3.202 10.821 1.00 88.88 124 ASN A N 1
ATOM 1026 C CA . ASN A 1 124 ? -1.130 -3.912 10.993 1.00 88.88 124 ASN A CA 1
ATOM 1027 C C . ASN A 1 124 ? -1.350 -5.429 10.947 1.00 88.88 124 ASN A C 1
ATOM 1029 O O . ASN A 1 124 ? -1.902 -5.985 11.896 1.00 88.88 124 ASN A O 1
ATOM 1033 N N . ALA A 1 125 ? -0.858 -6.104 9.906 1.00 85.88 125 ALA A N 1
ATOM 1034 C CA . ALA A 1 125 ? -1.026 -7.552 9.749 1.00 85.88 125 ALA A CA 1
ATOM 1035 C C . ALA A 1 125 ? -0.368 -8.384 10.869 1.00 85.88 125 ALA A C 1
ATOM 1037 O O . ALA A 1 125 ? -0.816 -9.493 11.131 1.00 85.88 125 ALA A O 1
ATOM 1038 N N . LEU A 1 126 ? 0.657 -7.861 11.558 1.00 79.44 126 LEU A N 1
ATOM 1039 C CA . LEU A 1 126 ? 1.297 -8.559 12.687 1.00 79.44 126 LEU A CA 1
ATOM 1040 C C . LEU A 1 126 ? 0.451 -8.534 13.964 1.00 79.44 126 LEU A C 1
ATOM 1042 O O . LEU A 1 126 ? 0.635 -9.368 14.847 1.00 79.44 126 LEU A O 1
ATOM 1046 N N . ILE A 1 127 ? -0.419 -7.531 14.099 1.00 78.81 127 ILE A N 1
ATOM 1047 C CA . ILE A 1 127 ? -1.280 -7.347 15.276 1.00 78.81 127 ILE A CA 1
ATOM 1048 C C . ILE A 1 127 ? -2.673 -7.905 14.985 1.00 78.81 127 ILE A C 1
ATOM 1050 O O . ILE A 1 127 ? -3.277 -8.551 15.832 1.00 78.81 127 ILE A O 1
ATOM 1054 N N . ASN A 1 128 ? -3.172 -7.649 13.779 1.00 82.19 128 ASN A N 1
ATOM 1055 C CA . ASN A 1 128 ? -4.513 -7.982 13.328 1.00 82.19 128 ASN A CA 1
ATOM 1056 C C . ASN A 1 128 ? -4.417 -8.721 11.991 1.00 82.19 128 ASN A C 1
ATOM 1058 O O . ASN A 1 128 ? -4.739 -8.137 10.953 1.00 82.19 128 ASN A O 1
ATOM 1062 N N . PRO A 1 129 ? -3.920 -9.971 11.978 1.00 82.94 129 PRO A N 1
ATOM 1063 C CA . PRO A 1 129 ? -3.881 -10.745 10.751 1.00 82.94 129 PRO A CA 1
ATOM 1064 C C . PRO A 1 129 ? -5.310 -10.995 10.239 1.00 82.94 129 PRO A C 1
ATOM 1066 O O . PRO A 1 129 ? -6.248 -11.075 11.043 1.00 82.94 129 PRO A O 1
ATOM 1069 N N . PRO A 1 130 ? -5.496 -11.158 8.919 1.00 86.62 130 PRO A N 1
ATOM 1070 C CA . PRO A 1 130 ? -6.778 -11.580 8.371 1.00 86.62 130 PRO A CA 1
ATOM 1071 C C . PRO A 1 130 ? -7.232 -12.938 8.955 1.00 86.62 130 PRO A C 1
ATOM 1073 O O . PRO A 1 130 ? -6.394 -13.718 9.426 1.00 86.62 130 PRO A O 1
ATOM 1076 N N . PRO A 1 131 ? -8.543 -13.251 8.925 1.00 87.00 131 PRO A N 1
ATOM 1077 C CA . PRO A 1 131 ? -9.048 -14.573 9.305 1.00 87.00 131 PRO A CA 1
ATOM 1078 C C . PRO A 1 131 ? -8.412 -15.692 8.469 1.00 87.00 131 PRO A C 1
ATOM 1080 O O . PRO A 1 131 ? -8.184 -15.510 7.281 1.00 87.00 131 PRO A O 1
ATOM 1083 N N . ASP A 1 132 ? -8.166 -16.862 9.067 1.00 85.94 132 ASP A N 1
ATOM 1084 C CA . ASP A 1 132 ? -7.334 -17.920 8.463 1.00 85.94 132 ASP A CA 1
ATOM 1085 C C . ASP A 1 132 ? -7.819 -18.416 7.092 1.00 85.94 132 ASP A C 1
ATOM 1087 O O . ASP A 1 132 ? -7.008 -18.663 6.201 1.00 85.94 132 ASP A O 1
ATOM 1091 N N . ALA A 1 133 ? -9.136 -18.525 6.908 1.00 88.19 133 ALA A N 1
ATOM 1092 C CA . ALA A 1 133 ? -9.748 -18.977 5.659 1.00 88.19 133 ALA A CA 1
ATOM 1093 C C . ALA A 1 133 ? -9.839 -17.883 4.580 1.00 88.19 133 ALA A C 1
ATOM 1095 O O . ALA A 1 133 ? -10.418 -18.124 3.523 1.00 88.19 133 ALA A O 1
ATOM 1096 N N . THR A 1 134 ? -9.319 -16.682 4.843 1.00 91.12 134 THR A N 1
ATOM 1097 C CA . THR A 1 134 ? -9.414 -15.565 3.911 1.00 91.12 134 THR A CA 1
ATOM 1098 C C . THR A 1 134 ? -8.319 -15.626 2.855 1.00 91.12 134 THR A C 1
ATOM 1100 O O . THR A 1 134 ? -7.128 -15.669 3.169 1.00 91.12 134 THR A O 1
ATOM 1103 N N . ASP A 1 135 ? -8.739 -15.546 1.600 1.00 93.00 135 ASP A N 1
ATOM 1104 C CA . ASP A 1 135 ? -7.870 -15.327 0.455 1.00 93.00 135 ASP A CA 1
ATOM 1105 C C . ASP A 1 135 ? -7.297 -13.898 0.465 1.00 93.00 135 ASP A C 1
ATOM 1107 O O . ASP A 1 135 ? -8.013 -12.917 0.696 1.00 93.00 135 ASP A O 1
ATOM 1111 N N . ILE A 1 136 ? -5.990 -13.778 0.225 1.00 92.44 136 ILE A N 1
ATOM 1112 C CA . ILE A 1 136 ? -5.282 -12.497 0.222 1.00 92.44 136 ILE A CA 1
ATOM 1113 C C . ILE A 1 136 ? -4.440 -12.319 -1.039 1.00 92.44 136 ILE A C 1
ATOM 1115 O O . ILE A 1 136 ? -3.829 -13.253 -1.559 1.00 92.44 136 ILE A O 1
ATOM 1119 N N . HIS A 1 137 ? -4.363 -11.075 -1.503 1.00 92.94 137 HIS A N 1
ATOM 1120 C CA . HIS A 1 137 ? -3.477 -10.669 -2.586 1.00 92.94 137 HIS A CA 1
ATOM 1121 C C . HIS A 1 137 ? -2.300 -9.899 -2.009 1.00 92.94 137 HIS A C 1
ATOM 1123 O O . HIS A 1 137 ? -2.466 -8.889 -1.318 1.00 92.94 137 HIS A O 1
ATOM 1129 N N . CYS A 1 138 ? -1.097 -10.377 -2.289 1.00 89.69 138 CYS A N 1
ATOM 1130 C CA . CYS A 1 138 ? 0.122 -9.733 -1.846 1.00 89.69 138 CYS A CA 1
ATOM 1131 C C . CYS A 1 138 ? 0.481 -8.584 -2.784 1.00 89.69 138 CYS A C 1
ATOM 1133 O O . CYS A 1 138 ? 0.513 -8.737 -4.007 1.00 89.69 138 CYS A O 1
ATOM 1135 N N . VAL A 1 139 ? 0.803 -7.441 -2.186 1.00 91.00 139 VAL A N 1
ATOM 1136 C CA . VAL A 1 139 ? 1.244 -6.249 -2.898 1.00 91.00 139 VAL A CA 1
ATOM 1137 C C . VAL A 1 139 ? 2.614 -5.841 -2.363 1.00 91.00 139 VAL A C 1
ATOM 1139 O O . VAL A 1 139 ? 2.812 -5.602 -1.166 1.00 91.00 139 VAL A O 1
ATOM 1142 N N . GLN A 1 140 ? 3.593 -5.770 -3.257 1.00 88.56 140 GLN A N 1
ATOM 1143 C CA . GLN A 1 140 ? 4.901 -5.208 -2.951 1.00 88.56 140 GLN A CA 1
ATOM 1144 C C . GLN A 1 140 ? 4.799 -3.683 -3.019 1.00 88.56 140 GLN A C 1
ATOM 1146 O O . GLN A 1 140 ? 4.355 -3.132 -4.021 1.00 88.56 140 GLN A O 1
ATOM 1151 N N . PHE A 1 141 ? 5.200 -2.991 -1.955 1.00 88.94 141 PHE A N 1
ATOM 1152 C CA . PHE A 1 141 ? 5.341 -1.538 -1.974 1.00 88.94 141 PHE A CA 1
ATOM 1153 C C . PHE A 1 141 ? 6.824 -1.212 -2.016 1.00 88.94 141 PHE A C 1
ATOM 1155 O O . PHE A 1 141 ? 7.554 -1.524 -1.075 1.00 88.94 141 PHE A O 1
ATOM 1162 N N . ILE A 1 142 ? 7.255 -0.583 -3.100 1.00 83.94 142 ILE A N 1
ATOM 1163 C CA . ILE A 1 142 ? 8.661 -0.315 -3.366 1.00 83.94 142 ILE A CA 1
ATOM 1164 C C . ILE A 1 142 ? 8.872 1.195 -3.412 1.00 83.94 142 ILE A C 1
ATOM 1166 O O . ILE A 1 142 ? 8.249 1.906 -4.202 1.00 83.94 142 ILE A O 1
ATOM 1170 N N . ASN A 1 143 ? 9.782 1.685 -2.570 1.00 79.25 143 ASN A N 1
ATOM 1171 C CA . ASN A 1 143 ? 10.363 3.014 -2.735 1.00 79.25 143 ASN A CA 1
ATOM 1172 C C . ASN A 1 143 ? 11.666 2.943 -3.550 1.00 79.25 143 ASN A C 1
ATOM 1174 O O . ASN A 1 143 ? 12.238 1.870 -3.736 1.00 79.25 143 ASN A O 1
ATOM 1178 N N . SER A 1 144 ? 12.155 4.094 -4.016 1.00 66.06 144 SER A N 1
ATOM 1179 C CA . SER A 1 144 ? 13.270 4.241 -4.975 1.00 66.06 144 SER A CA 1
ATOM 1180 C C . SER A 1 144 ? 14.577 3.488 -4.658 1.00 66.06 144 SER A C 1
ATOM 1182 O O . SER A 1 144 ? 15.437 3.367 -5.531 1.00 66.06 144 SER A O 1
ATOM 1184 N N . LEU A 1 145 ? 14.754 2.968 -3.439 1.00 66.31 145 LEU A N 1
ATOM 1185 C CA . LEU A 1 145 ? 15.973 2.292 -2.984 1.00 66.31 145 LEU A CA 1
ATOM 1186 C C . LEU A 1 145 ? 15.789 0.798 -2.678 1.00 66.31 145 LEU A C 1
ATOM 1188 O O . LEU A 1 145 ? 16.756 0.133 -2.285 1.00 66.31 145 LEU A O 1
ATOM 1192 N N . GLN A 1 146 ? 14.577 0.266 -2.823 1.00 73.69 146 GLN A N 1
ATOM 1193 C CA . GLN A 1 146 ? 14.260 -1.125 -2.513 1.00 73.69 146 GLN A CA 1
ATOM 1194 C C . GLN A 1 146 ? 14.343 -2.015 -3.767 1.00 73.69 146 GLN A C 1
ATOM 1196 O O . GLN A 1 146 ? 13.998 -1.572 -4.862 1.00 73.69 146 GLN A O 1
ATOM 1201 N N . PRO A 1 147 ? 14.860 -3.253 -3.640 1.00 74.31 147 PRO A N 1
ATOM 1202 C CA . PRO A 1 147 ? 14.818 -4.223 -4.724 1.00 74.31 147 PRO A CA 1
ATOM 1203 C C . PRO A 1 147 ? 13.400 -4.759 -4.916 1.00 74.31 147 PRO A C 1
ATOM 1205 O O . PRO A 1 147 ? 12.615 -4.825 -3.971 1.00 74.31 147 PRO A O 1
ATOM 1208 N N . VAL A 1 148 ? 13.131 -5.193 -6.139 1.00 78.88 148 VAL A N 1
ATOM 1209 C CA . VAL A 1 148 ? 11.886 -5.846 -6.542 1.00 78.88 148 VAL A CA 1
ATOM 1210 C C . VAL A 1 148 ? 12.140 -7.340 -6.631 1.00 78.88 148 VAL A C 1
ATOM 1212 O O . VAL A 1 148 ? 13.134 -7.749 -7.243 1.00 78.88 148 VAL A O 1
ATOM 1215 N N . TYR A 1 149 ? 11.245 -8.144 -6.064 1.00 78.19 149 TYR A N 1
ATOM 1216 C CA . TYR A 1 149 ? 11.374 -9.595 -6.092 1.00 78.19 149 TYR A CA 1
ATOM 1217 C C . TYR A 1 149 ? 10.340 -10.247 -7.004 1.00 78.19 149 TYR A C 1
ATOM 1219 O O . TYR A 1 149 ? 9.171 -9.858 -7.029 1.00 78.19 149 TYR A O 1
ATOM 1227 N N . VAL A 1 150 ? 10.779 -11.280 -7.720 1.00 79.44 150 VAL A N 1
ATOM 1228 C CA . VAL A 1 150 ? 9.894 -12.264 -8.339 1.00 79.44 150 VAL A CA 1
ATOM 1229 C C . VAL A 1 150 ? 9.270 -13.115 -7.239 1.00 79.44 150 VAL A C 1
ATOM 1231 O O . VAL A 1 150 ? 9.952 -13.584 -6.329 1.00 79.44 150 VAL A O 1
ATOM 1234 N N . THR A 1 151 ? 7.970 -13.326 -7.363 1.00 74.50 151 THR A N 1
ATOM 1235 C CA . THR A 1 151 ? 7.151 -14.150 -6.474 1.00 74.50 151 THR A CA 1
ATOM 1236 C C . THR A 1 151 ? 6.685 -15.391 -7.235 1.00 74.50 151 THR A C 1
ATOM 1238 O O . THR A 1 151 ? 6.557 -15.348 -8.459 1.00 74.50 151 THR A O 1
ATOM 1241 N N . SER A 1 152 ? 6.442 -16.504 -6.537 1.00 73.25 152 SER A N 1
ATOM 1242 C CA . SER A 1 152 ? 5.898 -17.738 -7.139 1.00 73.25 152 SER A CA 1
ATOM 1243 C C . SER A 1 152 ? 4.518 -17.522 -7.772 1.00 73.25 152 SER A C 1
ATOM 1245 O O . SER A 1 152 ? 4.221 -18.076 -8.826 1.00 73.25 152 SER A O 1
ATOM 1247 N N . ASN A 1 153 ? 3.706 -16.671 -7.146 1.00 76.25 153 ASN A N 1
ATOM 1248 C CA . ASN A 1 153 ? 2.394 -16.239 -7.619 1.00 76.25 153 ASN A CA 1
ATOM 1249 C C . ASN A 1 153 ? 2.458 -14.833 -8.221 1.00 76.25 153 ASN A C 1
ATOM 1251 O O . ASN A 1 153 ? 3.331 -14.043 -7.860 1.00 76.25 153 ASN A O 1
ATOM 1255 N N . LEU A 1 154 ? 1.520 -14.487 -9.107 1.00 80.31 154 LEU A N 1
ATOM 1256 C CA . LEU A 1 154 ? 1.439 -13.139 -9.674 1.00 80.31 154 LEU A CA 1
ATOM 1257 C C . LEU A 1 154 ? 1.159 -12.142 -8.540 1.00 80.31 154 LEU A C 1
ATOM 1259 O O . LEU A 1 154 ? 0.143 -12.253 -7.854 1.00 80.31 154 LEU A O 1
ATOM 1263 N N . SER A 1 155 ? 2.067 -11.189 -8.326 1.00 85.38 155 SER A N 1
ATOM 1264 C CA . SER A 1 155 ? 1.919 -10.169 -7.285 1.00 85.38 155 SER A CA 1
ATOM 1265 C C . SER A 1 155 ? 1.897 -8.775 -7.895 1.00 85.38 155 SER A C 1
ATOM 1267 O O . SER A 1 155 ? 2.555 -8.501 -8.906 1.00 85.38 155 SER A O 1
ATOM 1269 N N . LEU A 1 156 ? 1.097 -7.897 -7.289 1.00 91.50 156 LEU A N 1
ATOM 1270 C CA . LEU A 1 156 ? 1.072 -6.490 -7.667 1.00 91.50 156 LEU A CA 1
ATOM 1271 C C . LEU A 1 156 ? 2.254 -5.775 -7.031 1.00 91.50 156 LEU A C 1
ATOM 1273 O O . LEU A 1 156 ? 2.676 -6.091 -5.917 1.00 91.50 156 LEU A O 1
ATOM 1277 N N . VAL A 1 157 ? 2.748 -4.759 -7.720 1.00 90.56 157 VAL A N 1
ATOM 1278 C CA . VAL A 1 157 ? 3.812 -3.897 -7.238 1.00 90.56 157 VAL A CA 1
ATOM 1279 C C . VAL A 1 157 ? 3.379 -2.448 -7.375 1.00 90.56 157 VAL A C 1
ATOM 1281 O O . VAL A 1 157 ? 3.141 -1.950 -8.476 1.00 90.56 157 VAL A O 1
ATOM 1284 N N . VAL A 1 158 ? 3.289 -1.774 -6.232 1.00 92.94 158 VAL A N 1
ATOM 1285 C CA . VAL A 1 158 ? 3.121 -0.328 -6.139 1.00 92.94 158 VAL A CA 1
ATOM 1286 C C . VAL A 1 158 ? 4.501 0.288 -5.990 1.00 92.94 158 VAL A C 1
ATOM 1288 O O . VAL A 1 158 ? 5.155 0.131 -4.957 1.00 92.94 158 VAL A O 1
ATOM 1291 N N . TYR A 1 159 ? 4.929 1.025 -7.007 1.00 89.06 159 TYR A N 1
ATOM 1292 C CA . TYR A 1 159 ? 6.118 1.862 -6.922 1.00 89.06 159 TYR A CA 1
ATOM 1293 C C . TYR A 1 159 ? 5.731 3.276 -6.554 1.00 89.06 159 TYR A C 1
ATOM 1295 O O . TYR A 1 159 ? 4.837 3.857 -7.166 1.00 89.06 159 TYR A O 1
ATOM 1303 N N . ALA A 1 160 ? 6.458 3.839 -5.599 1.00 88.69 160 ALA A N 1
ATOM 1304 C CA . ALA A 1 160 ? 6.348 5.233 -5.212 1.00 88.69 160 ALA A CA 1
ATOM 1305 C C . ALA A 1 160 ? 7.690 5.934 -5.441 1.00 88.69 160 ALA A C 1
ATOM 1307 O O . ALA A 1 160 ? 8.707 5.545 -4.850 1.00 88.69 160 ALA A O 1
ATOM 1308 N N . ASN A 1 161 ? 7.697 6.963 -6.289 1.00 83.75 161 ASN A N 1
ATOM 1309 C CA . ASN A 1 161 ? 8.799 7.924 -6.346 1.00 83.75 161 ASN A CA 1
ATOM 1310 C C . ASN A 1 161 ? 8.425 9.185 -5.534 1.00 83.75 161 ASN A C 1
ATOM 1312 O O . ASN A 1 161 ? 7.541 9.127 -4.682 1.00 83.75 161 ASN A O 1
ATOM 1316 N N . GLU A 1 162 ? 9.133 10.298 -5.722 1.00 81.94 162 GLU A N 1
ATOM 1317 C CA . GLU A 1 162 ? 8.860 11.535 -4.973 1.00 81.94 162 GLU A CA 1
ATOM 1318 C C . GLU A 1 162 ? 7.543 12.218 -5.378 1.00 81.94 162 GLU A C 1
ATOM 1320 O O . GLU A 1 162 ? 6.963 12.922 -4.559 1.00 81.94 162 GLU A O 1
ATOM 1325 N N . THR A 1 163 ? 7.057 11.995 -6.602 1.00 84.81 163 THR A N 1
ATOM 1326 C CA . THR A 1 163 ? 5.950 12.760 -7.205 1.00 84.81 163 THR A CA 1
ATOM 1327 C C . THR A 1 163 ? 4.833 11.902 -7.810 1.00 84.81 163 THR A C 1
ATOM 1329 O O . THR A 1 163 ? 3.784 12.425 -8.174 1.00 84.81 163 THR A O 1
ATOM 1332 N N . GLU A 1 164 ? 5.039 10.597 -7.974 1.00 89.69 164 GLU A N 1
ATOM 1333 C CA . GLU A 1 164 ? 4.198 9.702 -8.769 1.00 89.69 164 GLU A CA 1
ATOM 1334 C C . GLU A 1 164 ? 4.101 8.298 -8.154 1.00 89.69 164 GLU A C 1
ATOM 1336 O O . GLU A 1 164 ? 5.040 7.789 -7.528 1.00 89.69 164 GLU A O 1
ATOM 1341 N N . PHE A 1 165 ? 2.965 7.643 -8.414 1.00 92.25 165 PHE A N 1
ATOM 1342 C CA . PHE A 1 165 ? 2.796 6.207 -8.216 1.00 92.25 165 PHE A CA 1
ATOM 1343 C C . PHE A 1 165 ? 2.744 5.477 -9.555 1.00 92.25 165 PHE A C 1
ATOM 1345 O O . PHE A 1 165 ? 2.181 5.978 -10.530 1.00 92.25 165 PHE A O 1
ATOM 1352 N N . TYR A 1 166 ? 3.246 4.247 -9.554 1.00 91.94 166 TYR A N 1
ATOM 1353 C CA . TYR A 1 166 ? 3.096 3.294 -10.647 1.00 91.94 166 TYR A CA 1
ATOM 1354 C C . TYR A 1 166 ? 2.554 1.985 -10.087 1.00 91.94 166 TYR A C 1
ATOM 1356 O O . TYR A 1 166 ? 2.939 1.573 -8.991 1.00 91.94 166 TYR A O 1
ATOM 1364 N N . LEU A 1 167 ? 1.675 1.333 -10.841 1.00 94.06 167 LEU A N 1
ATOM 1365 C CA . LEU A 1 167 ? 1.121 0.032 -10.488 1.00 94.06 167 LEU A CA 1
ATOM 1366 C C . LEU A 1 167 ? 1.323 -0.936 -11.647 1.00 94.06 167 LEU A C 1
ATOM 1368 O O . LEU A 1 167 ? 0.842 -0.693 -12.752 1.00 94.06 167 LEU A O 1
ATOM 1372 N N . SER A 1 168 ? 2.013 -2.035 -11.374 1.00 92.19 168 SER A N 1
ATOM 1373 C CA . SER A 1 168 ? 2.294 -3.089 -12.348 1.00 92.19 168 SER A CA 1
ATOM 1374 C C . SER A 1 168 ? 2.380 -4.441 -11.639 1.00 92.19 168 SER A C 1
ATOM 1376 O O . SER A 1 168 ? 2.310 -4.511 -10.413 1.00 92.19 168 SER A O 1
ATOM 1378 N N . THR A 1 169 ? 2.508 -5.523 -12.392 1.00 90.69 169 THR A N 1
ATOM 1379 C CA . THR A 1 169 ? 2.747 -6.872 -11.876 1.00 90.69 169 THR A CA 1
ATOM 1380 C C . THR A 1 169 ? 4.231 -7.224 -11.909 1.00 90.69 169 THR A C 1
ATOM 1382 O O . THR A 1 169 ? 4.982 -6.726 -12.748 1.00 90.69 169 THR A O 1
ATOM 1385 N N . THR A 1 170 ? 4.672 -8.142 -11.047 1.00 87.31 170 THR A N 1
ATOM 1386 C CA . THR A 1 170 ? 6.057 -8.653 -11.084 1.00 87.31 170 THR A CA 1
ATOM 1387 C C . THR A 1 170 ? 6.464 -9.197 -12.453 1.00 87.31 170 THR A C 1
ATOM 1389 O O . THR A 1 170 ? 7.605 -9.000 -12.860 1.00 87.31 170 THR A O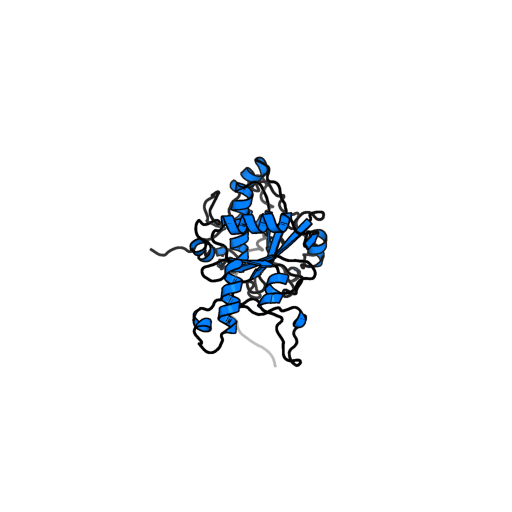 1
ATOM 1392 N N . THR A 1 171 ? 5.543 -9.827 -13.187 1.00 88.12 171 THR A N 1
ATOM 1393 C CA . THR A 1 171 ? 5.790 -10.358 -14.536 1.00 88.12 171 THR A CA 1
ATOM 1394 C C . THR A 1 171 ? 6.043 -9.256 -15.564 1.00 88.12 171 THR A C 1
ATOM 1396 O O . THR A 1 171 ? 6.996 -9.347 -16.335 1.00 88.12 171 THR A O 1
ATOM 1399 N N . GLU A 1 172 ? 5.224 -8.201 -15.570 1.00 89.69 172 GLU A N 1
ATOM 1400 C CA . GLU A 1 172 ? 5.421 -7.048 -16.460 1.00 89.69 172 GLU A CA 1
ATOM 1401 C C . GLU A 1 172 ? 6.765 -6.362 -16.191 1.00 89.69 172 GLU A C 1
ATOM 1403 O O . GLU A 1 172 ? 7.471 -5.972 -17.118 1.00 89.69 172 GLU A O 1
ATOM 1408 N N . LEU A 1 173 ? 7.154 -6.266 -14.920 1.00 86.19 173 LEU A N 1
ATOM 1409 C CA . LEU A 1 173 ? 8.398 -5.614 -14.519 1.00 86.19 173 LEU A CA 1
ATOM 1410 C C . LEU A 1 173 ? 9.630 -6.456 -14.840 1.00 86.19 173 LEU A C 1
ATOM 1412 O O . LEU A 1 173 ? 10.644 -5.885 -15.233 1.00 86.19 173 LEU A O 1
ATOM 1416 N N . ASP A 1 174 ? 9.556 -7.786 -14.718 1.00 85.50 174 ASP A N 1
ATOM 1417 C CA . ASP A 1 174 ? 10.644 -8.687 -15.131 1.00 85.50 174 ASP A CA 1
ATOM 1418 C C . ASP A 1 174 ? 10.913 -8.554 -16.636 1.00 85.50 174 ASP A C 1
ATOM 1420 O O . ASP A 1 174 ? 12.065 -8.495 -17.061 1.00 85.50 174 ASP A O 1
ATOM 1424 N N . ALA A 1 175 ? 9.860 -8.395 -17.445 1.00 85.50 175 ALA A N 1
ATOM 1425 C CA . ALA A 1 175 ? 9.994 -8.186 -18.885 1.00 85.50 175 ALA A CA 1
ATOM 1426 C C . ALA A 1 175 ? 10.679 -6.855 -19.256 1.00 85.50 175 ALA A C 1
ATOM 1428 O O . ALA A 1 175 ? 11.328 -6.776 -20.298 1.00 85.50 175 ALA A O 1
ATOM 1429 N N . ILE A 1 176 ? 10.547 -5.818 -18.421 1.00 82.00 176 ILE A N 1
ATOM 1430 C CA . ILE A 1 176 ? 11.095 -4.476 -18.681 1.00 82.00 176 ILE A CA 1
ATOM 1431 C C . ILE A 1 176 ? 12.503 -4.337 -18.105 1.00 82.00 176 ILE A C 1
ATOM 1433 O O . ILE A 1 176 ? 13.442 -3.960 -18.801 1.00 82.00 176 ILE A O 1
ATOM 1437 N N . LEU A 1 177 ? 12.647 -4.630 -16.814 1.00 79.56 177 LEU A N 1
ATOM 1438 C CA . LEU A 1 177 ? 13.869 -4.379 -16.056 1.00 79.56 177 LEU A CA 1
ATOM 1439 C C . LEU A 1 177 ? 14.872 -5.534 -16.198 1.00 79.56 177 LEU A C 1
ATOM 1441 O O . LEU A 1 177 ? 16.086 -5.318 -16.117 1.00 79.56 177 LEU A O 1
ATOM 1445 N N . GLY A 1 178 ? 14.378 -6.753 -16.441 1.00 78.62 178 GLY A N 1
ATOM 1446 C CA . GLY A 1 178 ? 15.167 -7.981 -16.421 1.00 78.62 178 GLY A CA 1
ATOM 1447 C C . GLY A 1 178 ? 15.720 -8.297 -15.032 1.00 78.62 178 GLY A C 1
ATOM 1448 O O . GLY A 1 178 ? 15.542 -7.532 -14.093 1.00 78.62 178 GLY A O 1
ATOM 1449 N N . ARG A 1 179 ? 16.424 -9.428 -14.902 1.00 77.56 179 ARG A N 1
ATOM 1450 C CA . ARG A 1 179 ? 16.990 -9.892 -13.623 1.00 77.56 179 ARG A CA 1
ATOM 1451 C C . ARG A 1 179 ? 18.379 -9.344 -13.327 1.00 77.56 179 ARG A C 1
ATOM 1453 O O . ARG A 1 179 ? 19.249 -9.286 -14.205 1.00 77.56 179 ARG A O 1
ATOM 1460 N N . GLN A 1 180 ? 18.641 -9.062 -12.054 1.00 70.94 180 GLN A N 1
ATOM 1461 C CA . GLN A 1 180 ? 19.909 -8.520 -11.603 1.00 70.94 180 GLN A CA 1
ATOM 1462 C C . GLN A 1 180 ? 20.945 -9.640 -11.517 1.00 70.94 180 GLN A C 1
ATOM 1464 O O . GLN A 1 180 ? 20.858 -10.561 -10.707 1.00 70.94 180 GLN A O 1
ATOM 1469 N N . ARG A 1 181 ? 21.990 -9.546 -12.341 1.00 63.00 181 ARG A N 1
ATOM 1470 C CA . ARG A 1 181 ? 23.118 -10.479 -12.281 1.00 63.00 181 ARG A CA 1
ATOM 1471 C C . ARG A 1 181 ? 24.098 -10.021 -11.204 1.00 63.00 181 ARG A C 1
ATOM 1473 O O . ARG A 1 181 ? 24.846 -9.070 -11.409 1.00 63.00 181 ARG A O 1
ATOM 1480 N N . PHE A 1 182 ? 24.107 -10.700 -10.061 1.00 62.16 182 PHE A N 1
ATOM 1481 C CA . PHE A 1 182 ? 25.157 -10.526 -9.054 1.00 62.16 182 PHE A CA 1
ATOM 1482 C C . PHE A 1 182 ? 26.398 -11.354 -9.415 1.00 62.16 182 PHE A C 1
ATOM 1484 O O . PHE A 1 182 ? 26.288 -12.490 -9.888 1.00 62.16 182 PHE A O 1
ATOM 1491 N N . ASN A 1 183 ? 27.588 -10.792 -9.171 1.00 54.38 183 ASN A N 1
ATOM 1492 C CA . ASN A 1 183 ? 28.852 -11.516 -9.311 1.00 54.38 183 ASN A CA 1
ATOM 1493 C C . ASN A 1 183 ? 28.840 -12.762 -8.412 1.00 54.38 183 ASN A C 1
ATOM 1495 O O . ASN A 1 183 ? 28.429 -12.693 -7.254 1.00 54.38 183 ASN A O 1
ATOM 1499 N N . ARG A 1 184 ? 29.307 -13.906 -8.938 1.00 54.81 184 ARG A N 1
ATOM 1500 C CA . ARG A 1 184 ? 29.246 -15.223 -8.263 1.00 54.81 184 ARG A CA 1
ATOM 1501 C C . ARG A 1 184 ? 29.813 -15.223 -6.834 1.00 54.81 184 ARG A C 1
ATOM 1503 O O . ARG A 1 184 ? 29.360 -16.021 -6.026 1.00 54.81 184 ARG A O 1
ATOM 1510 N N . ALA A 1 185 ? 30.755 -14.331 -6.526 1.00 51.88 185 ALA A N 1
ATOM 1511 C CA . ALA A 1 185 ? 31.411 -14.235 -5.222 1.00 51.88 185 ALA A CA 1
ATOM 1512 C C . ALA A 1 185 ? 30.541 -13.629 -4.097 1.00 51.88 185 ALA A C 1
ATOM 1514 O O . ALA A 1 185 ? 30.873 -13.794 -2.930 1.00 51.88 185 ALA A O 1
ATOM 1515 N N . THR A 1 186 ? 29.438 -12.940 -4.416 1.00 55.50 186 THR A N 1
ATOM 1516 C CA . THR A 1 186 ? 28.588 -12.225 -3.438 1.00 55.50 186 THR A CA 1
ATOM 1517 C C . THR A 1 186 ? 27.098 -12.513 -3.631 1.00 55.50 186 THR A C 1
ATOM 1519 O O . THR A 1 186 ? 26.252 -11.637 -3.441 1.00 55.50 186 THR A O 1
ATOM 1522 N N . ARG A 1 187 ? 26.742 -13.745 -4.023 1.00 59.28 187 ARG A N 1
ATOM 1523 C CA . ARG A 1 187 ? 25.332 -14.145 -4.126 1.00 59.28 187 ARG A CA 1
ATOM 1524 C C . ARG A 1 187 ? 24.683 -14.138 -2.745 1.00 59.28 187 ARG A C 1
ATOM 1526 O O . ARG A 1 187 ? 24.862 -15.063 -1.959 1.00 59.28 187 ARG A O 1
ATOM 1533 N N . ALA A 1 188 ? 23.910 -13.092 -2.475 1.00 62.91 188 ALA A N 1
ATOM 1534 C CA . ALA A 1 188 ? 22.923 -13.125 -1.412 1.00 62.91 188 ALA A CA 1
ATOM 1535 C C . ALA A 1 188 ? 21.941 -14.289 -1.665 1.00 62.91 188 ALA A C 1
ATOM 1537 O O . ALA A 1 188 ? 21.684 -14.623 -2.835 1.00 62.91 188 ALA A O 1
ATOM 1538 N N . PRO A 1 189 ? 21.370 -14.889 -0.606 1.00 60.75 189 PRO A N 1
ATOM 1539 C CA . PRO A 1 189 ? 20.238 -15.796 -0.755 1.00 60.75 189 PRO A CA 1
ATOM 1540 C C . PRO A 1 189 ? 19.170 -15.112 -1.621 1.00 60.75 189 PRO A C 1
ATOM 1542 O O . PRO A 1 189 ? 18.869 -13.941 -1.393 1.00 60.75 189 PRO A O 1
ATOM 1545 N N . HIS A 1 190 ? 18.646 -15.805 -2.635 1.00 69.25 190 HIS A N 1
ATOM 1546 C CA . HIS A 1 190 ? 17.616 -15.299 -3.565 1.00 69.25 190 HIS A CA 1
ATOM 1547 C C . HIS A 1 190 ? 18.058 -14.218 -4.567 1.00 69.25 190 HIS A C 1
ATOM 1549 O O . HIS A 1 190 ? 17.220 -13.537 -5.158 1.00 69.25 190 HIS A O 1
ATOM 1555 N N . SER A 1 191 ? 19.364 -14.044 -4.800 1.00 69.81 191 SER A N 1
ATOM 1556 C CA . SER A 1 191 ? 19.872 -13.076 -5.792 1.00 69.81 191 SER A CA 1
ATOM 1557 C C . SER A 1 191 ? 19.321 -13.261 -7.218 1.00 69.81 191 SER A C 1
ATOM 1559 O O . SER A 1 191 ? 19.270 -12.305 -7.983 1.00 69.81 191 SER A O 1
ATOM 1561 N N . ASP A 1 192 ? 18.900 -14.473 -7.567 1.00 70.31 192 ASP A N 1
ATOM 1562 C CA . ASP A 1 192 ? 18.285 -14.881 -8.833 1.00 70.31 192 ASP A CA 1
ATOM 1563 C C . ASP A 1 192 ? 16.801 -14.503 -8.971 1.00 70.31 192 ASP A C 1
ATOM 1565 O O . ASP A 1 192 ? 16.264 -14.532 -10.083 1.00 70.31 192 ASP A O 1
ATOM 1569 N N . LEU A 1 193 ? 16.159 -14.132 -7.860 1.00 75.19 193 LEU A N 1
ATOM 1570 C CA . LEU A 1 193 ? 14.774 -13.661 -7.796 1.00 75.19 193 LEU A CA 1
ATOM 1571 C C . LEU A 1 193 ? 14.679 -12.130 -7.784 1.00 75.19 193 LEU A C 1
ATOM 1573 O O . LEU A 1 193 ? 13.582 -11.585 -7.830 1.00 75.19 193 LEU A O 1
ATOM 1577 N N . ILE A 1 194 ? 15.811 -11.425 -7.730 1.00 76.31 194 ILE A N 1
ATOM 1578 C CA . ILE A 1 194 ? 15.845 -9.964 -7.791 1.00 76.31 194 ILE A CA 1
ATOM 1579 C C . ILE A 1 194 ? 15.733 -9.537 -9.256 1.00 76.31 194 ILE A C 1
ATOM 1581 O O . ILE A 1 194 ? 16.613 -9.845 -10.063 1.00 76.31 194 ILE A O 1
ATOM 1585 N N . ILE A 1 195 ? 14.675 -8.791 -9.583 1.00 73.75 195 ILE A N 1
ATOM 1586 C CA . ILE A 1 195 ? 14.489 -8.190 -10.909 1.00 73.75 195 ILE A CA 1
ATOM 1587 C C . ILE A 1 195 ? 15.547 -7.087 -11.070 1.00 73.75 195 ILE A C 1
ATOM 1589 O O . ILE A 1 195 ? 16.602 -7.298 -11.649 1.00 73.75 195 ILE A O 1
ATOM 1593 N N . ALA A 1 196 ? 15.397 -5.948 -10.406 1.00 68.50 196 ALA A N 1
ATOM 1594 C CA . ALA A 1 196 ? 16.468 -4.965 -10.283 1.00 68.50 196 ALA A CA 1
ATOM 1595 C C . ALA A 1 196 ? 16.219 -4.081 -9.063 1.00 68.50 196 ALA A C 1
ATOM 1597 O O . ALA A 1 196 ? 15.110 -4.025 -8.527 1.00 68.50 196 ALA A O 1
ATOM 1598 N N . LYS A 1 197 ? 17.242 -3.338 -8.635 1.00 67.00 197 LYS A N 1
ATOM 1599 C CA . LYS A 1 197 ? 16.982 -2.083 -7.922 1.00 67.00 197 LYS A CA 1
ATOM 1600 C C . LYS A 1 197 ? 16.529 -1.069 -8.969 1.00 67.00 197 LYS A C 1
ATOM 1602 O O . LYS A 1 197 ? 17.142 -0.994 -10.032 1.00 67.00 197 LYS A O 1
ATOM 1607 N N . THR A 1 198 ? 15.528 -0.254 -8.658 1.00 60.25 198 THR A N 1
ATOM 1608 C CA . THR A 1 198 ? 15.000 0.762 -9.581 1.00 60.25 198 THR A CA 1
ATOM 1609 C C . THR A 1 198 ? 15.474 2.202 -9.290 1.00 60.25 198 THR A C 1
ATOM 1611 O O . THR A 1 198 ? 14.679 3.122 -9.483 1.00 60.25 198 THR A O 1
ATOM 1614 N N . PRO A 1 199 ? 16.730 2.490 -8.860 1.00 54.50 199 PRO A N 1
ATOM 1615 C CA . PRO A 1 199 ? 17.133 3.868 -8.579 1.00 54.50 199 PRO A CA 1
ATOM 1616 C C . PRO A 1 199 ? 17.239 4.707 -9.864 1.00 54.50 199 PRO A C 1
ATOM 1618 O O . PRO A 1 199 ? 17.146 5.929 -9.803 1.00 54.50 199 PRO A O 1
ATOM 1621 N N . TYR A 1 200 ? 17.409 4.058 -11.024 1.00 50.53 200 TYR A N 1
ATOM 1622 C CA . TYR A 1 200 ? 17.536 4.703 -12.337 1.00 50.53 200 TYR A CA 1
ATOM 1623 C C . TYR A 1 200 ? 16.220 4.875 -13.078 1.00 50.53 200 TYR A C 1
ATOM 1625 O O . TYR A 1 200 ? 16.169 5.704 -13.977 1.00 50.53 200 TYR A O 1
ATOM 1633 N N . VAL A 1 201 ? 15.170 4.132 -12.707 1.00 54.16 201 VAL A N 1
ATOM 1634 C CA . VAL A 1 201 ? 13.918 4.142 -13.478 1.00 54.16 201 VAL A CA 1
ATOM 1635 C C . VAL A 1 201 ? 13.335 5.560 -13.514 1.00 54.16 201 VAL A C 1
ATOM 1637 O O . VAL A 1 201 ? 12.701 5.905 -14.497 1.00 54.16 201 VAL A O 1
ATOM 1640 N N . TRP A 1 202 ? 13.642 6.427 -12.531 1.00 56.19 202 TRP A N 1
ATOM 1641 C CA . TRP A 1 202 ? 13.065 7.779 -12.472 1.00 56.19 202 TRP A CA 1
ATOM 1642 C C . TRP A 1 202 ? 13.930 8.898 -11.899 1.00 56.19 202 TRP A C 1
ATOM 1644 O O . TRP A 1 202 ? 13.429 10.009 -11.716 1.00 56.19 202 TRP A O 1
ATOM 1654 N N . ASN A 1 203 ? 15.215 8.687 -11.611 1.00 56.69 203 ASN A N 1
ATOM 1655 C CA . ASN A 1 203 ? 16.042 9.858 -11.344 1.00 56.69 203 ASN A CA 1
ATOM 1656 C C . ASN A 1 203 ? 16.266 10.566 -12.687 1.00 56.69 203 ASN A C 1
ATOM 1658 O O . ASN A 1 203 ? 17.142 10.164 -13.450 1.00 56.69 203 ASN A O 1
ATOM 1662 N N . LYS A 1 204 ? 15.475 11.609 -12.985 1.00 52.69 204 LYS A N 1
ATOM 1663 C CA . LYS A 1 204 ? 15.632 12.429 -14.202 1.00 52.69 204 LYS A CA 1
ATOM 1664 C C . LYS A 1 204 ? 17.085 12.874 -14.381 1.00 52.69 204 LYS A C 1
ATOM 1666 O O . LYS A 1 204 ? 17.589 12.891 -15.492 1.00 52.69 204 LYS A O 1
ATOM 1671 N N . THR A 1 205 ? 17.792 13.116 -13.281 1.00 53.69 205 THR A N 1
ATOM 1672 C CA . THR A 1 205 ? 19.222 13.452 -13.271 1.00 53.69 205 THR A CA 1
ATOM 1673 C C . THR A 1 205 ? 20.119 12.328 -13.807 1.00 53.69 205 THR A C 1
ATOM 1675 O O . THR A 1 205 ? 21.155 12.612 -14.397 1.00 53.69 205 THR A O 1
ATOM 1678 N N . LEU A 1 206 ? 19.734 11.058 -13.632 1.00 52.56 206 LEU A N 1
ATOM 1679 C CA . LEU A 1 206 ? 20.439 9.890 -14.180 1.00 52.56 206 LEU A CA 1
ATOM 1680 C C . LEU A 1 206 ? 20.032 9.587 -15.633 1.00 52.56 206 LEU A C 1
ATOM 1682 O O . LEU A 1 206 ? 20.867 9.092 -16.386 1.00 52.56 206 LEU A O 1
ATOM 1686 N N . LEU A 1 207 ? 18.801 9.932 -16.037 1.00 52.28 207 LEU A N 1
ATOM 1687 C CA . LEU A 1 207 ? 18.319 9.850 -17.428 1.00 52.28 207 LEU A CA 1
ATOM 1688 C C . LEU A 1 207 ? 18.963 10.902 -18.347 1.00 52.28 207 LEU A C 1
ATOM 1690 O O . LEU A 1 207 ? 19.097 10.684 -19.542 1.00 52.28 207 LEU A O 1
ATOM 1694 N N . LEU A 1 208 ? 19.446 12.019 -17.794 1.00 52.75 208 LEU A N 1
ATOM 1695 C CA . LEU A 1 208 ? 20.145 13.072 -18.544 1.00 52.75 208 LEU A CA 1
ATOM 1696 C C . LEU A 1 208 ? 21.548 12.674 -19.044 1.00 52.75 208 LEU A C 1
ATOM 1698 O O . LEU A 1 208 ? 22.258 13.521 -19.583 1.00 52.75 208 LEU A O 1
ATOM 1702 N N . ASN A 1 209 ? 21.976 11.418 -18.877 1.00 56.31 209 ASN A N 1
ATOM 1703 C CA . ASN A 1 209 ? 23.224 10.934 -19.458 1.00 56.31 209 ASN A CA 1
ATOM 1704 C C . ASN A 1 209 ? 22.985 10.496 -20.922 1.00 56.31 209 ASN A C 1
ATOM 1706 O O . ASN A 1 209 ? 22.428 9.418 -21.136 1.00 56.31 209 ASN A O 1
ATOM 1710 N N . PRO A 1 210 ? 23.440 11.254 -21.943 1.00 54.84 210 PRO A N 1
ATOM 1711 C CA . PRO A 1 210 ? 23.039 11.067 -23.350 1.00 54.84 210 PRO A CA 1
ATOM 1712 C C . PRO A 1 210 ? 23.518 9.761 -24.000 1.00 54.84 210 PRO A C 1
ATOM 1714 O O . PRO A 1 210 ? 23.317 9.543 -25.190 1.00 54.84 210 PRO A O 1
ATOM 1717 N N . ARG A 1 211 ? 24.238 8.914 -23.258 1.00 58.81 211 ARG A N 1
ATOM 1718 C CA . ARG A 1 211 ? 24.873 7.695 -23.769 1.00 58.81 211 ARG A CA 1
ATOM 1719 C C . ARG A 1 211 ? 24.016 6.438 -23.617 1.00 58.81 211 ARG A C 1
ATOM 1721 O O . ARG A 1 211 ? 24.495 5.368 -23.982 1.00 58.81 211 ARG A O 1
ATOM 1728 N N . ASN A 1 212 ? 22.800 6.526 -23.069 1.00 64.56 212 ASN A N 1
ATOM 1729 C CA . ASN A 1 212 ? 22.046 5.338 -22.664 1.00 64.56 212 ASN A CA 1
ATOM 1730 C C . ASN A 1 212 ? 20.581 5.333 -23.143 1.00 64.56 212 ASN A C 1
ATOM 1732 O O . ASN A 1 212 ? 19.655 5.358 -22.339 1.00 64.56 212 ASN A O 1
ATOM 1736 N N . ASN A 1 213 ? 20.377 5.205 -24.463 1.00 67.50 213 ASN A N 1
ATOM 1737 C CA . ASN A 1 213 ? 19.053 5.114 -25.117 1.00 67.50 213 ASN A CA 1
ATOM 1738 C C . ASN A 1 213 ? 18.113 4.051 -24.511 1.00 67.50 213 ASN A C 1
ATOM 1740 O O . ASN A 1 213 ? 16.899 4.120 -24.684 1.00 67.50 213 ASN A O 1
ATOM 1744 N N . ARG A 1 214 ? 18.663 3.049 -23.814 1.00 73.00 214 ARG A N 1
ATOM 1745 C CA . ARG A 1 214 ? 17.891 1.993 -23.151 1.00 73.00 214 ARG A CA 1
ATOM 1746 C C . ARG A 1 214 ? 16.999 2.533 -22.028 1.00 73.00 214 ARG A C 1
ATOM 1748 O O . ARG A 1 214 ? 15.872 2.071 -21.889 1.00 73.00 214 ARG A O 1
ATOM 1755 N N . TRP A 1 215 ? 17.483 3.492 -21.239 1.00 71.38 215 TRP A N 1
ATOM 1756 C CA . TRP A 1 215 ? 16.725 4.004 -20.093 1.00 71.38 215 TRP A CA 1
ATOM 1757 C C . TRP A 1 215 ? 15.553 4.889 -20.514 1.00 71.38 215 TRP A C 1
ATOM 1759 O O . TRP A 1 215 ? 14.509 4.854 -19.870 1.00 71.38 215 TRP A O 1
ATOM 1769 N N . ASP A 1 216 ? 15.694 5.620 -21.621 1.00 72.69 216 ASP A N 1
ATOM 1770 C CA . ASP A 1 216 ? 14.598 6.407 -22.190 1.00 72.69 216 ASP A CA 1
ATOM 1771 C C . ASP A 1 216 ? 13.443 5.512 -22.653 1.00 72.69 216 ASP A C 1
ATOM 1773 O O . ASP A 1 216 ? 12.275 5.845 -22.447 1.00 72.69 216 ASP A O 1
ATOM 1777 N N . GLU A 1 217 ? 13.756 4.360 -23.250 1.00 77.38 217 GLU A N 1
ATOM 1778 C CA . GLU A 1 217 ? 12.736 3.405 -23.681 1.00 77.38 217 GLU A CA 1
ATOM 1779 C C . GLU A 1 217 ? 12.056 2.723 -22.486 1.00 77.38 217 GLU A C 1
ATOM 1781 O O . GLU A 1 217 ? 10.828 2.668 -22.430 1.00 77.38 217 GLU A O 1
ATOM 1786 N N . GLU A 1 218 ? 12.824 2.282 -21.483 1.00 77.56 218 GLU A N 1
ATOM 1787 C CA . GLU A 1 218 ? 12.270 1.725 -20.240 1.00 77.56 218 GLU A CA 1
ATOM 1788 C C . GLU A 1 218 ? 11.350 2.741 -19.533 1.00 77.56 218 GLU A C 1
ATOM 1790 O O . GLU A 1 218 ? 10.242 2.386 -19.128 1.00 77.56 218 GLU A O 1
ATOM 1795 N N . ALA A 1 219 ? 11.743 4.019 -19.458 1.00 76.19 219 ALA A N 1
ATOM 1796 C CA . ALA A 1 219 ? 10.918 5.084 -18.886 1.00 76.19 219 ALA A CA 1
ATOM 1797 C C . ALA A 1 219 ? 9.611 5.302 -19.674 1.00 76.19 219 ALA A C 1
ATOM 1799 O O . ALA A 1 219 ? 8.536 5.399 -19.079 1.00 76.19 219 ALA A O 1
ATOM 1800 N N . ARG A 1 220 ? 9.661 5.316 -21.015 1.00 81.38 220 ARG A N 1
ATOM 1801 C CA . ARG A 1 220 ? 8.454 5.430 -21.860 1.00 81.38 220 ARG A CA 1
ATOM 1802 C C . ARG A 1 220 ? 7.495 4.262 -21.678 1.00 81.38 220 ARG A C 1
ATOM 1804 O O . ARG A 1 220 ? 6.282 4.468 -21.665 1.00 81.38 220 ARG A O 1
ATOM 1811 N N . ILE A 1 221 ? 8.016 3.040 -21.562 1.00 83.94 221 ILE A N 1
ATOM 1812 C CA . ILE A 1 221 ? 7.185 1.860 -21.303 1.00 83.94 221 ILE A CA 1
ATOM 1813 C C . ILE A 1 221 ? 6.546 1.983 -19.919 1.00 83.94 221 ILE A C 1
ATOM 1815 O O . ILE A 1 221 ? 5.346 1.743 -19.776 1.00 83.94 221 ILE A O 1
ATOM 1819 N N . MET A 1 222 ? 7.320 2.411 -18.920 1.00 84.00 222 MET A N 1
ATOM 1820 C CA . MET A 1 222 ? 6.835 2.510 -17.551 1.00 84.00 222 MET A CA 1
ATOM 1821 C C . MET A 1 222 ? 5.757 3.586 -17.345 1.00 84.00 222 MET A C 1
ATOM 1823 O O . MET A 1 222 ? 4.900 3.416 -16.477 1.00 84.00 222 MET A O 1
ATOM 1827 N N . GLU A 1 223 ? 5.717 4.636 -18.174 1.00 87.25 223 GLU A N 1
ATOM 1828 C CA . GLU A 1 223 ? 4.660 5.664 -18.148 1.00 87.25 223 GLU A CA 1
ATOM 1829 C C . GLU A 1 223 ? 3.249 5.058 -18.302 1.00 87.25 223 GLU A C 1
ATOM 1831 O O . GLU A 1 223 ? 2.274 5.588 -17.773 1.00 87.25 223 GLU A O 1
ATOM 1836 N N . ARG A 1 224 ? 3.123 3.890 -18.949 1.00 90.00 224 ARG A N 1
ATOM 1837 C CA . ARG A 1 224 ? 1.844 3.166 -19.094 1.00 90.00 224 ARG A CA 1
ATOM 1838 C C . ARG A 1 224 ? 1.281 2.667 -17.759 1.00 90.00 224 ARG A C 1
ATOM 1840 O O . ARG A 1 224 ? 0.067 2.526 -17.615 1.00 90.00 224 ARG A O 1
ATOM 1847 N N . PHE A 1 225 ? 2.150 2.414 -16.784 1.00 91.94 225 PHE A N 1
ATOM 1848 C CA . PHE A 1 225 ? 1.776 1.956 -15.442 1.00 91.94 225 PHE A CA 1
ATOM 1849 C C . PHE A 1 225 ? 1.521 3.106 -14.473 1.00 91.94 225 PHE A C 1
ATOM 1851 O O . PHE A 1 225 ? 1.114 2.873 -13.331 1.00 91.94 225 PHE A O 1
ATOM 1858 N N . LYS A 1 226 ? 1.761 4.346 -14.909 1.00 92.44 226 LYS A N 1
ATOM 1859 C CA . LYS A 1 226 ? 1.587 5.528 -14.080 1.00 92.44 226 LYS A CA 1
ATOM 1860 C C . LYS A 1 226 ? 0.145 5.680 -13.627 1.00 92.44 226 LYS A C 1
ATOM 1862 O O . LYS A 1 226 ? -0.821 5.375 -14.335 1.00 92.44 226 LYS A O 1
ATOM 1867 N N . ILE A 1 227 ? 0.017 6.182 -12.411 1.00 94.75 227 ILE A N 1
ATOM 1868 C CA . ILE A 1 227 ? -1.252 6.487 -11.784 1.00 94.75 227 ILE A CA 1
ATOM 1869 C C . ILE A 1 227 ? -1.445 7.996 -11.725 1.00 94.75 227 ILE A C 1
ATOM 1871 O O . ILE A 1 227 ? -0.580 8.733 -11.258 1.00 94.75 227 ILE A O 1
ATOM 1875 N N . THR A 1 228 ? -2.603 8.449 -12.196 1.00 92.44 228 THR A N 1
ATOM 1876 C CA . THR A 1 228 ? -2.947 9.871 -12.299 1.00 92.44 228 THR A CA 1
ATOM 1877 C C . THR A 1 228 ? -3.647 10.415 -11.055 1.00 92.44 228 THR A C 1
ATOM 1879 O O . THR A 1 228 ? -3.586 11.615 -10.803 1.00 92.44 228 THR A O 1
ATOM 1882 N N . SER A 1 229 ? -4.293 9.557 -10.261 1.00 95.00 229 SER A N 1
ATOM 1883 C CA . SER A 1 229 ? -5.005 9.941 -9.039 1.00 95.00 229 SER A CA 1
ATOM 1884 C C . SER A 1 229 ? -4.974 8.836 -7.987 1.00 95.00 229 SER A C 1
ATOM 1886 O O . SER A 1 229 ? -4.792 7.657 -8.299 1.00 95.00 229 SER A O 1
ATOM 1888 N N . PHE A 1 230 ? -5.169 9.204 -6.721 1.00 94.44 230 PHE A N 1
ATOM 1889 C CA . PHE A 1 230 ? -5.168 8.225 -5.635 1.00 94.44 230 PHE A CA 1
ATOM 1890 C C . PHE A 1 230 ? -6.378 7.284 -5.721 1.00 94.44 230 PHE A C 1
ATOM 1892 O O . PHE A 1 230 ? -6.261 6.085 -5.473 1.00 94.44 230 PHE A O 1
ATOM 1899 N N . GLU A 1 231 ? -7.531 7.807 -6.143 1.00 95.75 231 GLU A N 1
ATOM 1900 C CA . GLU A 1 231 ? -8.721 7.023 -6.479 1.00 95.75 231 GLU A CA 1
ATOM 1901 C C . GLU A 1 231 ? -8.394 5.985 -7.559 1.00 95.75 231 GLU A C 1
ATOM 1903 O O . GLU A 1 231 ? -8.725 4.812 -7.399 1.00 95.75 231 GLU A O 1
ATOM 1908 N N . GLY A 1 232 ? -7.680 6.393 -8.615 1.00 96.06 232 GLY A N 1
ATOM 1909 C CA . GLY A 1 232 ? -7.266 5.504 -9.697 1.00 96.06 232 GLY A CA 1
ATOM 1910 C C . GLY A 1 232 ? -6.311 4.401 -9.236 1.00 96.06 232 GLY A C 1
ATOM 1911 O O . GLY A 1 232 ? -6.382 3.287 -9.751 1.00 96.06 232 GLY A O 1
ATOM 1912 N N . LEU A 1 233 ? -5.455 4.666 -8.237 1.00 96.31 233 LEU A N 1
ATOM 1913 C CA . LEU A 1 233 ? -4.628 3.627 -7.607 1.00 96.31 233 LEU A CA 1
ATOM 1914 C C . LEU A 1 233 ? -5.512 2.560 -6.950 1.00 96.31 233 LEU A C 1
ATOM 1916 O O . LEU A 1 233 ? -5.343 1.371 -7.211 1.00 96.31 233 LEU A O 1
ATOM 1920 N N . PHE A 1 234 ? -6.457 2.990 -6.111 1.00 97.12 234 PHE A N 1
ATOM 1921 C CA . PHE A 1 234 ? -7.373 2.096 -5.406 1.00 97.12 234 PHE A CA 1
ATOM 1922 C C . PHE A 1 234 ? -8.232 1.273 -6.379 1.00 97.12 234 PHE A C 1
ATOM 1924 O O . PHE A 1 234 ? -8.326 0.052 -6.242 1.00 97.12 234 PHE A O 1
ATOM 1931 N N . GLU A 1 235 ? -8.828 1.921 -7.381 1.00 96.62 235 GLU A N 1
ATOM 1932 C CA . GLU A 1 235 ? -9.678 1.263 -8.378 1.00 96.62 235 GLU A CA 1
ATOM 1933 C C . GLU A 1 235 ? -8.890 0.228 -9.187 1.00 96.62 235 GLU A C 1
ATOM 1935 O O . GLU A 1 235 ? -9.359 -0.895 -9.360 1.00 96.62 235 GLU A O 1
ATOM 1940 N N . LYS A 1 236 ? -7.658 0.542 -9.611 1.00 95.75 236 LYS A N 1
ATOM 1941 C CA . LYS A 1 236 ? -6.829 -0.438 -10.325 1.00 95.75 236 LYS A CA 1
ATOM 1942 C C . LYS A 1 236 ? -6.415 -1.616 -9.444 1.00 95.75 236 LYS A C 1
ATOM 1944 O O . LYS A 1 236 ? -6.482 -2.744 -9.922 1.00 95.75 236 LYS A O 1
ATOM 1949 N N . ILE A 1 237 ? -6.023 -1.391 -8.183 1.00 95.81 237 ILE A N 1
ATOM 1950 C CA . ILE A 1 237 ? -5.660 -2.495 -7.276 1.00 95.81 237 ILE A CA 1
ATOM 1951 C C . ILE A 1 237 ? -6.865 -3.415 -7.056 1.00 95.81 237 ILE A C 1
ATOM 1953 O O . ILE A 1 237 ? -6.754 -4.622 -7.238 1.00 95.81 237 ILE A O 1
ATOM 1957 N N . THR A 1 238 ? -8.021 -2.850 -6.703 1.00 95.00 238 THR A N 1
ATOM 1958 C CA . THR A 1 238 ? -9.240 -3.635 -6.446 1.00 95.00 238 THR A CA 1
ATOM 1959 C C . THR A 1 238 ? -9.712 -4.395 -7.684 1.00 95.00 238 THR A C 1
ATOM 1961 O O . THR A 1 238 ? -10.065 -5.567 -7.574 1.00 95.00 238 THR A O 1
ATOM 1964 N N . LEU A 1 239 ? -9.654 -3.777 -8.869 1.00 94.31 239 LEU A N 1
ATOM 1965 C CA . LEU A 1 239 ? -9.973 -4.439 -10.133 1.00 94.31 239 LEU A CA 1
ATOM 1966 C C . LEU A 1 239 ? -9.007 -5.591 -10.434 1.00 94.31 239 LEU A C 1
ATOM 1968 O O . LEU A 1 239 ? -9.447 -6.695 -10.745 1.00 94.31 239 LEU A O 1
ATOM 1972 N N . GLN A 1 240 ? -7.697 -5.353 -10.334 1.00 91.81 240 GLN A N 1
ATOM 1973 C CA . GLN A 1 240 ? -6.700 -6.384 -10.614 1.00 91.81 240 GLN A CA 1
ATOM 1974 C C . GLN A 1 240 ? -6.839 -7.551 -9.638 1.00 91.81 240 GLN A C 1
ATOM 1976 O O . GLN A 1 240 ? -6.983 -8.685 -10.084 1.00 91.81 240 GLN A O 1
ATOM 1981 N N . CYS A 1 241 ? -6.910 -7.286 -8.333 1.00 90.81 241 CYS A N 1
ATOM 1982 C CA . CYS A 1 241 ? -7.131 -8.326 -7.330 1.00 90.81 241 CYS A CA 1
ATOM 1983 C C . CYS A 1 241 ? -8.459 -9.075 -7.522 1.00 90.81 241 CYS A C 1
ATOM 1985 O O . CYS A 1 241 ? -8.514 -10.265 -7.258 1.00 90.81 241 CYS A O 1
ATOM 1987 N N . GLY A 1 242 ? -9.508 -8.433 -8.044 1.00 87.62 242 GLY A N 1
ATOM 1988 C CA . GLY A 1 242 ? -10.767 -9.112 -8.366 1.00 87.62 242 GLY A CA 1
ATOM 1989 C C . GLY A 1 242 ? -10.716 -10.025 -9.600 1.00 87.62 242 GLY A C 1
ATOM 1990 O O . GLY A 1 242 ? -11.655 -10.786 -9.821 1.00 87.62 242 GLY A O 1
ATOM 1991 N N . THR A 1 243 ? -9.660 -9.947 -10.417 1.00 87.25 243 THR A N 1
ATOM 1992 C CA . THR A 1 243 ? -9.528 -10.716 -11.673 1.00 87.25 243 THR A CA 1
ATOM 1993 C C . THR A 1 243 ? -8.427 -11.769 -11.635 1.00 87.25 243 THR A C 1
ATOM 1995 O O . THR A 1 243 ? -8.506 -12.754 -12.369 1.00 87.25 243 THR A O 1
ATOM 1998 N N . VAL A 1 244 ? -7.407 -11.587 -10.795 1.00 86.06 244 VAL A N 1
ATOM 1999 C CA . VAL A 1 244 ? -6.326 -12.565 -10.630 1.00 86.06 244 VAL A CA 1
ATOM 2000 C C . VAL A 1 244 ? -6.635 -13.527 -9.483 1.00 86.06 244 VAL A C 1
ATOM 2002 O O . VAL A 1 244 ? -7.315 -13.138 -8.536 1.00 86.06 244 VAL A O 1
ATOM 2005 N N . PRO A 1 245 ? -6.122 -14.769 -9.510 1.00 88.62 245 PRO A N 1
ATOM 2006 C CA . PRO A 1 245 ? -6.194 -15.647 -8.351 1.00 88.62 245 PRO A CA 1
ATOM 2007 C C . PRO A 1 245 ? -5.529 -15.012 -7.117 1.00 88.62 245 PRO A C 1
ATOM 2009 O O . PRO A 1 245 ? -4.558 -14.255 -7.261 1.00 88.62 245 PRO A O 1
ATOM 2012 N N . PRO A 1 246 ? -6.018 -15.312 -5.904 1.00 90.50 246 PRO A N 1
ATOM 2013 C CA . PRO A 1 246 ? -5.372 -14.869 -4.679 1.00 90.50 246 PRO A CA 1
ATOM 2014 C C . PRO A 1 246 ? -3.945 -15.397 -4.582 1.00 90.50 246 PRO A C 1
ATOM 2016 O O . PRO A 1 246 ? -3.625 -16.488 -5.050 1.00 90.50 246 PRO A O 1
ATOM 2019 N N . THR A 1 247 ? -3.070 -14.592 -3.981 1.00 88.94 247 THR A N 1
ATOM 2020 C CA . THR A 1 247 ? -1.653 -14.935 -3.854 1.00 88.94 247 THR A CA 1
ATOM 2021 C C . THR A 1 247 ? -1.444 -16.068 -2.860 1.00 88.94 247 THR A C 1
ATOM 2023 O O . THR A 1 247 ? -0.554 -16.883 -3.059 1.00 88.94 247 THR A O 1
ATOM 2026 N N . MET A 1 248 ? -2.212 -16.096 -1.776 1.00 88.69 248 MET A N 1
ATOM 2027 C CA . MET A 1 248 ? -2.169 -17.144 -0.757 1.00 88.69 248 MET A CA 1
ATOM 2028 C C . MET A 1 248 ? -3.392 -17.016 0.150 1.00 88.69 248 MET A C 1
ATOM 2030 O O . MET A 1 248 ? -4.112 -16.013 0.094 1.00 88.69 248 MET A O 1
ATOM 2034 N N . ARG A 1 249 ? -3.602 -17.993 1.030 1.00 90.75 249 ARG A N 1
ATOM 2035 C CA . ARG A 1 249 ? -4.512 -17.835 2.171 1.00 90.75 249 ARG A CA 1
ATOM 2036 C C . ARG A 1 249 ? -3.827 -17.161 3.353 1.00 90.75 249 ARG A C 1
ATOM 2038 O O . ARG A 1 249 ? -2.621 -17.288 3.557 1.00 90.75 249 ARG A O 1
ATOM 2045 N N . ALA A 1 250 ? -4.604 -16.497 4.201 1.00 87.94 250 ALA A N 1
ATOM 2046 C CA . ALA A 1 250 ? -4.099 -15.884 5.428 1.00 87.94 250 ALA A CA 1
ATOM 2047 C C . ALA A 1 250 ? -3.456 -16.902 6.389 1.00 87.94 250 ALA A C 1
ATOM 2049 O O . ALA A 1 250 ? -2.496 -16.569 7.084 1.00 87.94 250 ALA A O 1
ATOM 2050 N N . SER A 1 251 ? -3.922 -18.155 6.396 1.00 85.19 251 SER A N 1
ATOM 2051 C CA . SER A 1 251 ? -3.280 -19.239 7.149 1.00 85.19 251 SER A CA 1
ATOM 2052 C C . SER A 1 251 ? -1.851 -19.528 6.679 1.00 85.19 251 SER A C 1
ATOM 2054 O O . SER A 1 251 ? -0.981 -19.806 7.499 1.00 85.19 251 SER A O 1
ATOM 2056 N N . GLU A 1 252 ? -1.587 -19.442 5.371 1.00 84.56 252 GLU A N 1
ATOM 2057 C CA . GLU A 1 252 ? -0.241 -19.620 4.808 1.00 84.56 252 GLU A CA 1
ATOM 2058 C C . GLU A 1 252 ? 0.651 -18.448 5.208 1.00 84.56 252 GLU A C 1
ATOM 2060 O O . GLU A 1 252 ? 1.788 -18.643 5.633 1.00 84.56 252 GLU A O 1
ATOM 2065 N N . LEU A 1 253 ? 0.099 -17.233 5.203 1.00 79.44 253 LEU A N 1
ATOM 2066 C CA . LEU A 1 253 ? 0.822 -16.047 5.637 1.00 79.44 2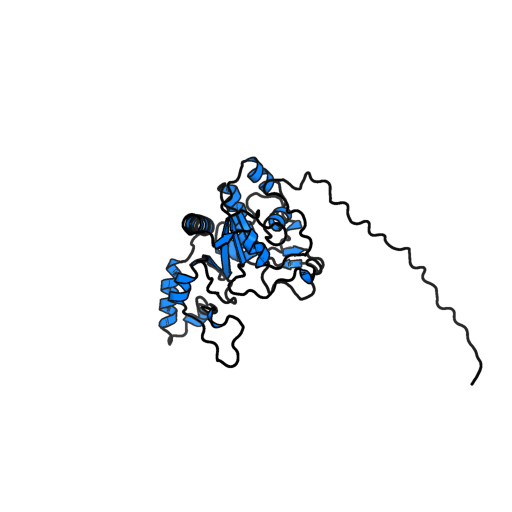53 LEU A CA 1
ATOM 2067 C C . LEU A 1 253 ? 1.354 -16.164 7.070 1.00 79.44 253 LEU A C 1
ATOM 2069 O O . LEU A 1 253 ? 2.452 -15.687 7.371 1.00 79.44 253 LEU A O 1
ATOM 2073 N N . ARG A 1 254 ? 0.596 -16.835 7.948 1.00 73.62 254 ARG A N 1
ATOM 2074 C CA . ARG A 1 254 ? 1.024 -17.089 9.327 1.00 73.62 254 ARG A CA 1
ATOM 2075 C C . ARG A 1 254 ? 2.304 -17.909 9.427 1.00 73.62 254 ARG A C 1
ATOM 2077 O O . ARG A 1 254 ? 3.052 -17.761 10.387 1.00 73.62 254 ARG A O 1
ATOM 2084 N N . THR A 1 255 ? 2.552 -18.756 8.436 1.00 72.62 255 THR A N 1
ATOM 2085 C CA . THR A 1 255 ? 3.770 -19.567 8.360 1.00 72.62 255 THR A CA 1
ATOM 2086 C C . THR A 1 255 ? 4.942 -18.803 7.743 1.00 72.62 255 THR A C 1
ATOM 2088 O O . THR A 1 255 ? 6.090 -19.079 8.082 1.00 72.62 255 THR A O 1
ATOM 2091 N N . THR A 1 256 ? 4.662 -17.813 6.891 1.00 69.94 256 THR A N 1
ATOM 2092 C CA . THR A 1 256 ? 5.673 -17.037 6.155 1.00 69.94 256 THR A CA 1
ATOM 2093 C C . THR A 1 256 ? 6.227 -15.860 6.956 1.00 69.94 256 THR A C 1
ATOM 2095 O O . THR A 1 256 ? 7.408 -15.527 6.859 1.00 69.94 256 THR A O 1
ATOM 2098 N N . ILE A 1 257 ? 5.384 -15.204 7.752 1.00 69.50 257 ILE A N 1
ATOM 2099 C CA . ILE A 1 257 ? 5.797 -14.097 8.616 1.00 69.50 257 ILE A CA 1
ATOM 2100 C C . ILE A 1 257 ? 6.071 -14.658 10.015 1.00 69.50 257 ILE A C 1
ATOM 2102 O O . ILE A 1 257 ? 5.332 -15.522 10.478 1.00 69.50 257 ILE A O 1
ATOM 2106 N N . PRO A 1 258 ? 7.084 -14.181 10.748 1.00 59.06 258 PRO A N 1
ATOM 2107 C CA . PRO A 1 258 ? 7.251 -14.584 12.134 1.00 59.06 258 PRO A CA 1
ATOM 2108 C C . PRO A 1 258 ? 6.142 -14.022 13.017 1.00 59.06 258 PRO A C 1
ATOM 2110 O O . PRO A 1 258 ? 5.826 -12.831 13.000 1.00 59.06 258 PRO A O 1
ATOM 2113 N N . HIS A 1 259 ? 5.589 -14.916 13.826 1.00 56.06 259 HIS A N 1
ATOM 2114 C CA . HIS A 1 259 ? 4.543 -14.628 14.790 1.00 56.06 259 HIS A CA 1
ATOM 2115 C C . HIS A 1 259 ? 5.070 -14.865 16.204 1.00 56.06 259 HIS A C 1
ATOM 2117 O O . HIS A 1 259 ? 5.933 -15.719 16.417 1.00 56.06 259 HIS A O 1
ATOM 2123 N N . PRO A 1 260 ? 4.540 -14.153 17.210 1.00 51.53 260 PRO A N 1
ATOM 2124 C CA . PRO A 1 260 ? 4.724 -14.591 18.583 1.00 51.53 260 PRO A CA 1
ATOM 2125 C C . PRO A 1 260 ? 4.166 -15.993 18.798 1.00 51.53 260 PRO A C 1
ATOM 2127 O O . PRO A 1 260 ? 3.109 -16.323 18.271 1.00 51.53 260 PRO A O 1
ATOM 2130 N N . ALA A 1 261 ? 4.803 -16.748 19.694 1.00 48.56 261 ALA A N 1
ATOM 2131 C CA . ALA A 1 261 ? 4.285 -18.032 20.173 1.00 48.56 261 ALA A CA 1
ATOM 2132 C C . ALA A 1 261 ? 2.849 -17.936 20.739 1.00 48.56 261 ALA A C 1
ATOM 2134 O O . ALA A 1 261 ? 2.117 -18.918 20.722 1.00 48.56 261 ALA A O 1
ATOM 2135 N N . TYR A 1 262 ? 2.445 -16.747 21.206 1.00 51.28 262 TYR A N 1
ATOM 2136 C CA . TYR A 1 262 ? 1.110 -16.450 21.725 1.00 51.28 262 TYR A CA 1
ATOM 2137 C C . TYR A 1 262 ? 0.576 -15.157 21.078 1.00 51.28 262 TYR A C 1
ATOM 2139 O O . TYR A 1 262 ? 0.894 -14.061 21.558 1.00 51.28 262 TYR A O 1
ATOM 2147 N N . PRO A 1 263 ? -0.155 -15.241 19.953 1.00 52.94 263 PRO A N 1
ATOM 2148 C CA . PRO A 1 263 ? -0.787 -14.077 19.343 1.00 52.94 263 PRO A CA 1
ATOM 2149 C C . PRO A 1 263 ? -1.925 -13.563 20.234 1.00 52.94 263 PRO A C 1
ATOM 2151 O O . PRO A 1 263 ? -2.715 -14.341 20.766 1.00 52.94 263 PRO A O 1
ATOM 2154 N N . GLU A 1 264 ? -2.001 -12.244 20.414 1.00 50.44 264 GLU A N 1
ATOM 2155 C CA . GLU A 1 264 ? -3.167 -11.616 21.042 1.00 50.44 264 GLU A CA 1
ATOM 2156 C C . GLU A 1 264 ? -4.387 -11.781 20.126 1.00 50.44 264 GLU A C 1
ATOM 2158 O O . GLU A 1 264 ? -4.248 -11.857 18.902 1.00 50.44 264 GLU A O 1
ATOM 2163 N N . ILE A 1 265 ? -5.588 -11.843 20.707 1.00 53.75 265 ILE A N 1
ATOM 2164 C CA . ILE A 1 265 ? -6.828 -11.879 19.925 1.00 53.75 265 ILE A CA 1
ATOM 2165 C C . ILE A 1 265 ? -6.908 -10.559 19.152 1.00 53.75 265 ILE A C 1
ATOM 2167 O O . ILE A 1 265 ? -7.024 -9.492 19.756 1.00 53.75 265 ILE A O 1
ATOM 2171 N N . GLY A 1 266 ? -6.803 -10.639 17.823 1.00 53.25 266 GLY A N 1
ATOM 2172 C CA . GLY A 1 266 ? -6.880 -9.475 16.947 1.00 53.25 266 GLY A CA 1
ATOM 2173 C C . GLY A 1 266 ? -8.166 -8.677 17.177 1.00 53.25 266 GLY A C 1
ATOM 2174 O O . GLY A 1 266 ? -9.206 -9.210 17.558 1.00 53.25 266 GLY A O 1
ATOM 2175 N N . ILE A 1 267 ? -8.094 -7.376 16.937 1.00 60.00 267 ILE A N 1
ATOM 2176 C CA . ILE A 1 267 ? -9.212 -6.447 16.979 1.00 60.00 267 ILE A CA 1
ATOM 2177 C C . ILE A 1 267 ? -10.157 -6.783 15.815 1.00 60.00 267 ILE A C 1
ATOM 2179 O O . ILE A 1 267 ? -9.778 -6.582 14.656 1.00 60.00 267 ILE A O 1
ATOM 2183 N N . PRO A 1 268 ? -11.390 -7.250 16.078 1.00 55.94 268 PRO A N 1
ATOM 2184 C CA . PRO A 1 268 ? -12.324 -7.578 15.011 1.00 55.94 268 PRO A CA 1
ATOM 2185 C C . PRO A 1 268 ? -12.639 -6.345 14.154 1.00 55.94 268 PRO A C 1
ATOM 2187 O O . PRO A 1 268 ? -12.923 -5.251 14.662 1.00 55.94 268 PRO A O 1
ATOM 2190 N N . LEU A 1 269 ? -12.588 -6.524 12.831 1.00 54.84 269 LEU A N 1
ATOM 2191 C CA . LEU A 1 269 ? -12.947 -5.481 11.872 1.00 54.84 269 LEU A CA 1
ATOM 2192 C C . LEU A 1 269 ? -14.406 -5.055 12.089 1.00 54.84 269 LEU A C 1
ATOM 2194 O O . LEU A 1 269 ? -15.293 -5.885 12.267 1.00 54.84 269 LEU A O 1
ATOM 2198 N N . GLY A 1 270 ? -14.650 -3.745 12.100 1.00 50.72 270 GLY A N 1
ATOM 2199 C CA . GLY A 1 270 ? -15.984 -3.174 12.305 1.00 50.72 270 GLY A CA 1
ATOM 2200 C C . GLY A 1 270 ? -16.435 -3.013 13.764 1.00 50.72 270 GLY A C 1
ATOM 2201 O O . GLY A 1 270 ? -17.467 -2.386 13.994 1.00 50.72 270 GLY A O 1
ATOM 2202 N N . VAL A 1 271 ? -15.663 -3.474 14.756 1.00 53.22 271 VAL A N 1
ATOM 2203 C CA . VAL A 1 271 ? -15.930 -3.191 16.179 1.00 53.22 271 VAL A CA 1
ATOM 2204 C C . VAL A 1 271 ? -15.176 -1.928 16.598 1.00 53.22 271 VAL A C 1
ATOM 2206 O O . VAL A 1 271 ? -13.962 -1.822 16.407 1.00 53.22 271 VAL A O 1
ATOM 2209 N N . SER A 1 272 ? -15.887 -0.933 17.133 1.00 47.09 272 SER A N 1
ATOM 2210 C CA . SER A 1 272 ? -15.263 0.277 17.686 1.00 47.09 272 SER A CA 1
ATOM 2211 C C . SER A 1 272 ? -14.609 -0.057 19.027 1.00 47.09 272 SER A C 1
ATOM 2213 O O . SER A 1 272 ? -15.269 -0.601 19.911 1.00 47.09 272 SER A O 1
ATOM 2215 N N . LEU A 1 273 ? -13.325 0.273 19.194 1.00 55.59 273 LEU A N 1
ATOM 2216 C CA . LEU A 1 273 ? -12.609 0.028 20.453 1.00 55.59 273 LEU A CA 1
ATOM 2217 C C . LEU A 1 273 ? -13.060 0.958 21.587 1.00 55.59 273 LEU A C 1
ATOM 2219 O O . LEU A 1 273 ? -12.765 0.690 22.747 1.00 55.59 273 LEU A O 1
ATOM 2223 N N . ASN A 1 274 ? -13.816 2.014 21.272 1.00 49.97 274 ASN A N 1
ATOM 2224 C CA . ASN A 1 274 ? -14.284 3.019 22.232 1.00 49.97 274 ASN A CA 1
ATOM 2225 C C . ASN A 1 274 ? -15.286 2.475 23.277 1.00 49.97 274 ASN A C 1
ATOM 2227 O O . ASN A 1 274 ? -15.724 3.232 24.138 1.00 49.97 274 ASN A O 1
ATOM 2231 N N . GLY A 1 275 ? -15.664 1.193 23.202 1.00 42.25 275 GLY A N 1
ATOM 2232 C CA . GLY A 1 275 ? -16.542 0.516 24.163 1.00 42.25 275 GLY A CA 1
ATOM 2233 C C . GLY A 1 275 ? -15.930 -0.714 24.841 1.00 42.25 275 GLY A C 1
ATOM 2234 O O . GLY A 1 275 ? -16.635 -1.394 25.583 1.00 42.25 275 GLY A O 1
ATOM 2235 N N . LEU A 1 276 ? -14.654 -1.030 24.593 1.00 39.94 276 LEU A N 1
ATOM 2236 C CA . LEU A 1 276 ? -13.976 -2.095 25.329 1.00 39.94 276 LEU A CA 1
ATOM 2237 C C . LEU A 1 276 ? -13.437 -1.522 26.647 1.00 39.94 276 LEU A C 1
ATOM 2239 O O . LEU A 1 276 ? -12.823 -0.453 26.621 1.00 39.94 276 LEU A O 1
ATOM 2243 N N . PRO A 1 277 ? -13.653 -2.195 27.795 1.00 33.53 277 PRO A N 1
ATOM 2244 C CA . PRO A 1 277 ? -13.003 -1.797 29.035 1.00 33.53 277 PRO A CA 1
ATOM 2245 C C . PRO A 1 277 ? -11.495 -1.763 28.786 1.00 33.53 277 PRO A C 1
ATOM 2247 O O . PRO A 1 277 ? -10.960 -2.686 28.165 1.00 33.53 277 PRO A O 1
ATOM 2250 N N . GLU A 1 278 ? -10.829 -0.685 29.218 1.00 34.09 278 GLU A N 1
ATOM 2251 C CA . GLU A 1 278 ? -9.371 -0.589 29.141 1.00 34.09 278 GLU A CA 1
ATOM 2252 C C . GLU A 1 278 ? -8.775 -1.921 29.612 1.00 34.09 278 GLU A C 1
ATOM 2254 O O . GLU A 1 278 ? -9.131 -2.376 30.708 1.00 34.09 278 GLU A O 1
ATOM 2259 N N . PRO A 1 279 ? -7.900 -2.575 28.824 1.00 36.53 279 PRO A N 1
ATOM 2260 C CA . PRO A 1 279 ? -7.158 -3.704 29.347 1.00 36.53 279 PRO A CA 1
ATOM 2261 C C . PRO A 1 279 ? -6.455 -3.196 30.597 1.00 36.53 279 PRO A C 1
ATOM 2263 O O . PRO A 1 279 ? -5.721 -2.205 30.532 1.00 36.53 279 PRO A O 1
ATOM 2266 N N . ALA A 1 280 ? -6.772 -3.820 31.735 1.00 34.34 280 ALA A N 1
ATOM 2267 C CA . ALA A 1 280 ? -6.272 -3.417 33.034 1.00 34.34 280 ALA A CA 1
ATOM 2268 C C . ALA A 1 280 ? -4.771 -3.178 32.898 1.00 34.34 280 ALA A C 1
ATOM 2270 O O . ALA A 1 280 ? -4.016 -4.107 32.602 1.00 34.34 280 ALA A O 1
ATOM 2271 N N . SER A 1 281 ? -4.359 -1.914 33.043 1.00 32.12 281 SER A N 1
ATOM 2272 C CA . SER A 1 281 ? -2.945 -1.563 33.031 1.00 32.12 281 SER A CA 1
ATOM 2273 C C . SER A 1 281 ? -2.241 -2.540 33.968 1.00 32.12 281 SER A C 1
ATOM 2275 O O . SER A 1 281 ? -2.719 -2.703 35.099 1.00 32.12 281 SER A O 1
ATOM 2277 N N . PRO A 1 282 ? -1.158 -3.219 33.543 1.00 33.06 282 PRO A N 1
ATOM 2278 C CA . PRO A 1 282 ? -0.418 -4.065 34.457 1.00 33.06 282 PRO A CA 1
ATOM 2279 C C . PRO A 1 282 ? -0.069 -3.182 35.646 1.00 33.06 282 PRO A C 1
ATOM 2281 O O . PRO A 1 282 ? 0.575 -2.140 35.484 1.00 33.06 282 PRO A O 1
ATOM 2284 N N . ARG A 1 283 ? -0.590 -3.552 36.823 1.00 33.19 283 ARG A N 1
ATOM 2285 C CA . ARG A 1 283 ? -0.232 -2.931 38.093 1.00 33.19 283 ARG A CA 1
ATOM 2286 C C . ARG A 1 283 ? 1.284 -2.966 38.132 1.00 33.19 283 ARG A C 1
ATOM 2288 O O . ARG A 1 283 ? 1.883 -4.004 38.393 1.00 33.19 283 ARG A O 1
ATOM 2295 N N . THR A 1 284 ? 1.905 -1.832 37.836 1.00 35.19 284 THR A N 1
ATOM 2296 C CA . THR A 1 284 ? 3.293 -1.620 38.182 1.00 35.19 284 THR A CA 1
ATOM 2297 C C . THR A 1 284 ? 3.279 -1.607 39.696 1.00 35.19 284 THR A C 1
ATOM 2299 O O . THR A 1 284 ? 2.916 -0.620 40.333 1.00 35.19 284 THR A O 1
ATOM 2302 N N . THR A 1 285 ? 3.608 -2.748 40.291 1.00 38.50 285 THR A N 1
ATOM 2303 C CA . THR A 1 285 ? 4.155 -2.812 41.636 1.00 38.50 285 THR A CA 1
ATOM 2304 C C . THR A 1 285 ? 5.411 -1.951 41.597 1.00 38.50 285 THR A C 1
ATOM 2306 O O . THR A 1 285 ? 6.518 -2.419 41.342 1.00 38.50 285 THR A O 1
ATOM 2309 N N . ARG A 1 286 ? 5.228 -0.635 41.766 1.00 37.62 286 ARG A N 1
ATOM 2310 C CA . ARG A 1 286 ? 6.297 0.281 42.129 1.00 37.62 286 ARG A CA 1
ATOM 2311 C C . ARG A 1 286 ? 6.803 -0.225 43.467 1.00 37.62 286 ARG A C 1
ATOM 2313 O O . ARG A 1 286 ? 6.190 0.005 44.507 1.00 37.62 286 ARG A O 1
ATOM 2320 N N . GLY A 1 287 ? 7.890 -0.983 43.375 1.00 36.78 287 GLY A N 1
ATOM 2321 C CA . GLY A 1 287 ? 8.719 -1.363 44.494 1.00 36.78 287 GLY A CA 1
ATOM 2322 C C . GLY A 1 287 ? 9.024 -0.143 45.353 1.00 36.78 287 GLY A C 1
ATOM 2323 O O . GLY A 1 287 ? 9.144 0.983 44.864 1.00 36.78 287 GLY A O 1
ATOM 2324 N N . ALA A 1 288 ? 9.076 -0.427 46.644 1.00 35.12 288 ALA A N 1
ATOM 2325 C CA . ALA A 1 288 ? 9.241 0.471 47.765 1.00 35.12 288 ALA A CA 1
ATOM 2326 C C . ALA A 1 288 ? 10.238 1.631 47.543 1.00 35.12 288 ALA A C 1
ATOM 2328 O O . ALA A 1 288 ? 11.226 1.490 46.815 1.00 35.12 288 ALA A O 1
ATOM 2329 N N . PRO A 1 289 ? 10.030 2.775 48.221 1.00 38.94 289 PRO A N 1
ATOM 2330 C CA . PRO A 1 289 ? 10.986 3.873 48.208 1.00 38.94 289 PRO A CA 1
ATOM 2331 C C . PRO A 1 289 ? 12.347 3.395 48.734 1.00 38.94 289 PRO A C 1
ATOM 2333 O O . PRO A 1 289 ? 12.478 2.991 49.889 1.00 38.94 289 PRO A O 1
ATOM 2336 N N . ARG A 1 290 ? 13.378 3.464 47.881 1.00 39.25 290 ARG A N 1
ATOM 2337 C CA . ARG A 1 290 ? 14.782 3.322 48.290 1.00 39.25 290 ARG A CA 1
ATOM 2338 C C . ARG A 1 290 ? 15.102 4.419 49.310 1.00 39.25 290 ARG A C 1
ATOM 2340 O O . ARG A 1 290 ? 15.249 5.584 48.939 1.00 39.25 290 ARG A O 1
ATOM 2347 N N . LYS A 1 291 ? 15.220 4.044 50.588 1.00 39.31 291 LYS A N 1
ATOM 2348 C CA . LYS A 1 291 ? 15.871 4.868 51.611 1.00 39.31 291 LYS A CA 1
ATOM 2349 C C . LYS A 1 291 ? 17.308 5.134 51.153 1.00 39.31 291 LYS A C 1
ATOM 2351 O O . LYS A 1 291 ? 18.069 4.204 50.909 1.00 39.31 291 LYS A O 1
ATOM 2356 N N . ARG A 1 292 ? 17.656 6.411 50.996 1.00 38.91 292 ARG A N 1
ATOM 2357 C CA . ARG A 1 292 ? 19.046 6.865 50.889 1.00 38.91 292 ARG A CA 1
ATOM 2358 C C . ARG A 1 292 ? 19.685 6.702 52.264 1.00 38.91 292 ARG A C 1
ATOM 2360 O O . ARG A 1 292 ? 19.408 7.504 53.153 1.00 38.91 292 ARG A O 1
ATOM 2367 N N . GLU A 1 293 ? 20.518 5.689 52.431 1.00 38.34 293 GLU A N 1
ATOM 2368 C CA . GLU A 1 293 ? 21.466 5.647 53.541 1.00 38.34 293 GLU A CA 1
ATOM 2369 C C . GLU A 1 293 ? 22.655 6.550 53.197 1.00 38.34 293 GLU A C 1
ATOM 2371 O O . GLU A 1 293 ? 23.190 6.518 52.085 1.00 38.34 293 GLU A O 1
ATOM 2376 N N . LYS A 1 294 ? 22.985 7.447 54.129 1.00 37.22 294 LYS A N 1
ATOM 2377 C CA . LYS A 1 294 ? 24.171 8.303 54.056 1.00 37.22 294 LYS A CA 1
ATOM 2378 C C . LYS A 1 294 ? 25.415 7.439 54.308 1.00 37.22 294 LYS A C 1
ATOM 2380 O O . LYS A 1 294 ? 25.337 6.544 55.144 1.00 37.22 294 LYS A O 1
ATOM 2385 N N . PRO A 1 295 ? 26.554 7.722 53.660 1.00 36.94 295 PRO A N 1
ATOM 2386 C CA . PRO A 1 295 ? 27.803 7.061 54.001 1.00 36.94 295 PRO A CA 1
ATOM 2387 C C . PRO A 1 295 ? 28.310 7.596 55.346 1.00 36.94 295 PRO A C 1
ATOM 2389 O O . PRO A 1 295 ? 28.547 8.796 55.495 1.00 36.94 295 PRO A O 1
ATOM 2392 N N . THR A 1 296 ? 28.445 6.701 56.320 1.00 37.72 296 THR A N 1
ATOM 2393 C CA . THR A 1 296 ? 29.142 6.948 57.585 1.00 37.72 296 THR A CA 1
ATOM 2394 C C . THR A 1 296 ? 30.649 6.915 57.323 1.00 37.72 296 THR A C 1
ATOM 2396 O O . THR A 1 296 ? 31.165 5.937 56.784 1.00 37.72 296 THR A O 1
ATOM 2399 N N . GLN A 1 297 ? 31.338 8.004 57.664 1.00 40.28 297 GLN A N 1
ATOM 2400 C CA . GLN A 1 297 ? 32.787 8.037 57.864 1.00 40.28 297 GLN A CA 1
ATOM 2401 C C . GLN A 1 297 ? 33.115 7.416 59.225 1.00 40.28 297 GLN A C 1
ATOM 2403 O O . GLN A 1 297 ? 32.469 7.794 60.193 1.00 40.28 297 GLN A O 1
ATOM 2408 N N . GLU A 1 298 ? 34.109 6.526 59.271 1.00 38.41 298 GLU A N 1
ATOM 2409 C CA . GLU A 1 298 ? 35.116 6.307 60.337 1.00 38.41 298 GLU A CA 1
ATOM 2410 C C . GLU A 1 298 ? 35.863 5.002 59.978 1.00 38.41 298 GLU A C 1
ATOM 2412 O O . GLU A 1 298 ? 35.230 3.985 59.721 1.00 38.41 298 GLU A O 1
ATOM 2417 N N . ILE A 1 299 ? 37.134 5.045 59.559 1.00 38.62 299 ILE A N 1
ATOM 2418 C CA . ILE A 1 299 ? 38.384 5.216 60.334 1.00 38.62 299 ILE A CA 1
ATOM 2419 C C . ILE A 1 299 ? 38.791 3.933 61.082 1.00 38.62 299 ILE A C 1
ATOM 2421 O O . ILE A 1 299 ? 38.075 3.492 61.970 1.00 38.62 299 ILE A O 1
ATOM 2425 N N . CYS A 1 300 ? 40.008 3.472 60.733 1.00 31.91 300 CYS A N 1
ATOM 2426 C CA . CYS A 1 300 ? 40.945 2.592 61.457 1.00 31.91 300 CYS A CA 1
ATOM 2427 C C . CYS A 1 300 ? 40.455 1.177 61.809 1.00 31.91 300 CYS A C 1
ATOM 2429 O O . CYS A 1 300 ? 39.305 0.955 62.137 1.00 31.91 300 CYS A O 1
ATOM 2431 N N . GLU A 1 301 ? 41.256 0.122 61.833 1.00 34.62 301 GLU A N 1
ATOM 2432 C CA . GLU A 1 301 ? 42.670 -0.178 61.591 1.00 34.62 301 GLU A CA 1
ATOM 2433 C C . GLU A 1 301 ? 42.767 -1.717 61.741 1.00 34.62 301 GLU A C 1
ATOM 2435 O O . GLU A 1 301 ? 41.817 -2.347 62.205 1.00 34.62 301 GLU A O 1
ATOM 2440 N N . GLN A 1 302 ? 43.956 -2.275 61.477 1.00 34.25 302 GLN A N 1
ATOM 2441 C CA . GLN A 1 302 ? 44.424 -3.617 61.879 1.00 34.25 302 GLN A CA 1
ATOM 2442 C C . GLN A 1 302 ? 43.983 -4.780 60.967 1.00 34.25 302 GLN A C 1
ATOM 2444 O O . GLN A 1 302 ? 42.805 -4.964 60.705 1.00 34.25 302 GLN A O 1
ATOM 2449 N N . LEU A 1 303 ? 44.844 -5.663 60.458 1.00 38.38 303 LEU A N 1
ATOM 2450 C CA . LEU A 1 303 ? 46.277 -5.925 60.632 1.00 38.38 303 LEU A CA 1
ATOM 2451 C C . LEU A 1 303 ? 46.699 -6.853 59.471 1.00 38.38 303 LEU A C 1
ATOM 2453 O O . LEU A 1 303 ? 46.085 -7.908 59.316 1.00 38.38 303 LEU A O 1
ATOM 2457 N N . MET A 1 304 ? 47.718 -6.458 58.699 1.00 34.81 304 MET A N 1
ATOM 2458 C CA . MET A 1 304 ? 48.837 -7.257 58.144 1.00 34.81 304 MET A CA 1
ATOM 2459 C C . MET A 1 304 ? 49.457 -6.571 56.927 1.00 34.81 304 MET A C 1
ATOM 2461 O O . MET A 1 304 ? 48.713 -6.260 55.972 1.00 34.81 304 MET A O 1
#

Foldseek 3Di:
DPPDAAEQQPDDQDLADLADWALLCNLPRWYWYQAPVGTFTDDSLLSLQLNLQSVCLVVQWKHKAFEDALPSDDPDRPPAPPLQRWDHDDLPDFGMKIFTDGHDPLLSVLLRVARSVRNSQCRHCQQANPDQQTFMAGEHEDEQFDWDFDHPFWHWYWYDYNHWIFIDIPVVLCVLQNADDDDPVDDDVRSRGTSDRRNLLDPVVNVPPVPCPSSVVSNVVRVVRIDGGSSSVSVVVVVVPVPGGGSDGSNVVPVNRRHPPDHDDHDDRSHRPPPPDPPPDPPPPPPDDPDDDDDDDDDDDDDD

Sequence (304 aa):
MCNKKPVLRQLEHSRRYFWRQSIDEQLSLKIHERDVNGKRLLSGNEILVMALNEMAAHRGRGFFFYLPPMRAHPTKSLLIPESRVPSPPGPDYPSLFYMDYSWTDQAQRGFYSESHRGRYLKCNALINPPPDATDIHCVQFINSLQPVYVTSNLSLVVYANETEFYLSTTTELDAILGRQRFNRATRAPHSDLIIAKTPYVWNKTLLLNPRNNRWDEEARIMERFKITSFEGLFEKITLQCGTVPPTMRASELRTTIPHPAYPEIGIPLGVSLNGLPEPASPRTTRGAPRKREKPTQEICEQLM

Secondary structure (DSSP, 8-state):
------BGGGPPP-S-SS--SSHHHHHH---EEEETTEEEEPPHHHHHHHHHHHHHHHHTEEEEEE---TTS--TT-TTS-GGGPPPPP-TT--SEEEEEEEPPHHHHHHHHHS-HHHHHHHTBTTTSPPPTT-EEEEEEEEETTSEEE--SS--EEEEE-SS-EEEEEHHHHHHHH------GGG--TTGGGEEEE-SSSS-HHHHT-TT-HHHHHHHHHHGGGEES-HHHHHHHHHHHHHHSPPSEEHHHHHHHS---SS------TT--GGGS----------------PPPPP-------

Radius of gyration: 23.94 Å; chains: 1; bounding box: 72×49×87 Å

Organism: Aureobasidium pullulans (NCBI:txid5580)

pLDDT: mean 74.44, std 20.43, range [31.91, 98.0]